Protein AF-A0A9P5THS5-F1 (afdb_monomer_lite)

Foldseek 3Di:
DPPDPPPPDPDVVVVVVVVVVVVVVVVVPDPDPPPVVVVVVVVVVVVVVVVVVVVVVVVVVVVVVLLVVQLVQQLVVLVVVCVVVVHDSVLLLVFPNVVVSVVCSVVSHHDDPVNCVVCVVRSVVSSVVVVVVVVVVVLVVLLVQLLVLLVVLVVVCVVVVVDVAAAASVQLCPQPLNVCSSNVRDDDDPDRSNCCCVPPPVSVVSSVVSRVVVLLVLLLLLCVLVVHHSPDDDPDPPDDRPLQDPQNWKAQQQALDFPPVCVVVSTDGSRRLRRDFDQRDDVVVVDRPPPDTDHRGSVRMHGDPPVPDPPPPDD

Secondary structure (DSSP, 8-state):
-----------HHHHHHHHHHHHHHHGGGS-----HHHHHHHHHHHHHHHHHHHHHHHHHHHHHHHHHHHHHHHHHHHHHHHHHHT--HHHHHTSTHHHHHHHHHHTTPPPPHHHHHHHHHHHHHHHHHHHHHHHHHHHHHHHHHHHHHHHHHHHHHHHTT-SS----HHHHTTSHHHHHHHH-TTS---S-HHHHHHH-HHHHHHHHHHHHHHHHHHHHHHHHHTT--TT---S-TTS--GGGSTT--EEETTT----GGGTTTSSB-HHHHHH-----EEGGGTEE-TT-PPPP-GGGEEE-SGGGTSSSS--

pLDDT: mean 87.0, std 17.19, range [34.16, 98.5]

Structure (mmCIF, N/CA/C/O backbone):
data_AF-A0A9P5THS5-F1
#
_entry.id   AF-A0A9P5THS5-F1
#
loop_
_atom_site.group_PDB
_atom_site.id
_atom_site.type_symbol
_atom_site.label_atom_id
_atom_site.label_alt_id
_atom_site.label_comp_id
_atom_site.label_asym_id
_atom_site.label_entity_id
_atom_site.label_seq_id
_atom_site.pdbx_PDB_ins_code
_atom_site.Cartn_x
_atom_site.Cartn_y
_atom_site.Cartn_z
_atom_site.occupancy
_atom_site.B_iso_or_equiv
_atom_site.auth_seq_id
_atom_site.auth_comp_id
_atom_site.auth_asym_id
_atom_site.auth_atom_id
_atom_site.pdbx_PDB_model_num
ATOM 1 N N . MET A 1 1 ? -8.787 9.191 18.493 1.00 40.09 1 MET A N 1
ATOM 2 C CA . MET A 1 1 ? -8.884 10.604 18.923 1.00 40.09 1 MET A CA 1
ATOM 3 C C . MET A 1 1 ? -10.169 11.247 18.399 1.00 40.09 1 MET A C 1
ATOM 5 O O . MET A 1 1 ? -10.126 12.154 17.585 1.00 40.09 1 MET A O 1
ATOM 9 N N . LEU A 1 2 ? -11.326 10.774 18.862 1.00 34.16 2 LEU A N 1
ATOM 10 C CA . LEU A 1 2 ? -12.614 11.455 18.699 1.00 34.16 2 LEU A CA 1
ATOM 11 C C . LEU A 1 2 ? -13.258 11.451 20.084 1.00 34.16 2 LEU A C 1
ATOM 13 O O . LEU A 1 2 ? -14.116 10.632 20.402 1.00 34.16 2 LEU A O 1
ATOM 17 N N . ALA A 1 3 ? -12.713 12.301 20.954 1.00 40.03 3 ALA A N 1
ATOM 18 C CA . ALA A 1 3 ? -13.299 12.594 22.248 1.00 40.03 3 ALA A CA 1
ATOM 19 C C . ALA A 1 3 ? -14.520 13.482 21.997 1.00 40.03 3 ALA A C 1
ATOM 21 O O . ALA A 1 3 ? -14.425 14.685 21.775 1.00 40.03 3 ALA A O 1
ATOM 22 N N . SER A 1 4 ? -15.656 12.801 21.945 1.00 40.28 4 SER A N 1
ATOM 23 C CA . SER A 1 4 ? -17.015 13.289 22.100 1.00 40.28 4 SER A CA 1
ATOM 24 C C . SER A 1 4 ? -17.124 14.574 22.937 1.00 40.28 4 SER A C 1
ATOM 26 O O . SER A 1 4 ? -17.124 14.535 24.166 1.00 40.28 4 SER A O 1
ATOM 28 N N . LEU A 1 5 ? -17.316 15.705 22.256 1.00 41.16 5 LEU A N 1
ATOM 29 C CA . LEU A 1 5 ? -17.934 16.912 22.803 1.00 41.16 5 LEU A CA 1
ATOM 30 C C . LEU A 1 5 ? -19.425 16.626 23.060 1.00 41.16 5 LEU A C 1
ATOM 32 O O . LEU A 1 5 ? -20.293 17.092 22.326 1.00 41.16 5 LEU A O 1
ATOM 36 N N . VAL A 1 6 ? -19.740 15.876 24.122 1.00 44.91 6 VAL A N 1
ATOM 37 C CA . VAL A 1 6 ? -21.041 16.054 24.780 1.00 44.91 6 VAL A CA 1
ATOM 38 C C . VAL A 1 6 ? -20.897 17.325 25.599 1.00 44.91 6 VAL A C 1
ATOM 40 O O . VAL A 1 6 ? -20.478 17.296 26.753 1.00 44.91 6 VAL A O 1
ATOM 43 N N . LYS A 1 7 ? -21.178 18.470 24.972 1.00 42.41 7 LYS A N 1
ATOM 44 C CA . LYS A 1 7 ? -21.489 19.679 25.729 1.00 42.41 7 LYS A CA 1
ATOM 45 C C . LYS A 1 7 ? -22.724 19.331 26.548 1.00 42.41 7 LYS A C 1
ATOM 47 O O . LYS A 1 7 ? -23.797 19.137 25.985 1.00 42.41 7 LYS A O 1
ATOM 52 N N . SER A 1 8 ? -22.534 19.180 27.853 1.00 52.56 8 SER A N 1
ATOM 53 C CA . SER A 1 8 ? -23.593 19.175 28.851 1.00 52.56 8 SER A CA 1
ATOM 54 C C . SER A 1 8 ? -24.436 20.425 28.621 1.00 52.56 8 SER A C 1
ATOM 56 O O . SER A 1 8 ? -24.049 21.528 29.015 1.00 52.56 8 SER A O 1
ATOM 58 N N . GLY A 1 9 ? -25.533 20.264 27.880 1.00 50.50 9 GLY A N 1
ATOM 59 C CA . GLY A 1 9 ? -26.548 21.294 27.764 1.00 50.50 9 GLY A CA 1
ATOM 60 C C . GLY A 1 9 ? -27.035 21.650 29.168 1.00 50.50 9 GLY A C 1
ATOM 61 O O . GLY A 1 9 ? -27.010 20.780 30.045 1.00 50.50 9 GLY A O 1
ATOM 62 N N . PRO A 1 10 ? -27.417 22.913 29.409 1.00 51.50 10 PRO A N 1
ATOM 63 C CA . PRO A 1 10 ? -27.979 23.314 30.687 1.00 51.50 10 PRO A CA 1
ATOM 64 C C . PRO A 1 10 ? -29.108 22.352 31.048 1.00 51.50 10 PRO A C 1
ATOM 66 O O . PRO A 1 10 ? -30.000 22.097 30.239 1.00 51.50 10 PRO A O 1
ATOM 69 N N . ASP A 1 11 ? -28.981 21.777 32.239 1.00 55.06 11 ASP A N 1
ATOM 70 C CA . ASP A 1 11 ? -29.871 20.781 32.808 1.00 55.06 11 ASP A CA 1
ATOM 71 C C . ASP A 1 11 ? -31.323 21.254 32.653 1.00 55.06 11 ASP A C 1
ATOM 73 O O . ASP A 1 11 ? -31.751 22.215 33.296 1.00 55.06 11 ASP A O 1
ATOM 77 N N . LEU A 1 12 ? -32.078 20.629 31.743 1.00 53.28 12 LEU A N 1
ATOM 78 C CA . LEU A 1 12 ? -33.488 20.953 31.493 1.00 53.28 12 LEU A CA 1
ATOM 79 C C . LEU A 1 12 ? -34.319 20.840 32.784 1.00 53.28 12 LEU A C 1
ATOM 81 O O . LEU A 1 12 ? -35.343 21.511 32.908 1.00 53.28 12 LEU A O 1
ATOM 85 N N . ALA A 1 13 ? -33.838 20.087 33.783 1.00 53.41 13 ALA A N 1
ATOM 86 C CA . ALA A 1 13 ? -34.420 20.034 35.118 1.00 53.41 13 ALA A CA 1
ATOM 87 C C . ALA A 1 13 ? -34.414 21.396 35.849 1.00 53.41 13 ALA A C 1
ATOM 89 O O . ALA A 1 13 ? -35.340 21.677 36.612 1.00 53.41 13 ALA A O 1
ATOM 90 N N . MET A 1 14 ? -33.446 22.289 35.587 1.00 52.91 14 MET A N 1
ATOM 91 C CA . MET A 1 14 ? -33.413 23.633 36.192 1.00 52.91 14 MET A CA 1
ATOM 92 C C . MET A 1 14 ? -34.472 24.587 35.625 1.00 52.91 14 MET A C 1
ATOM 94 O O . MET A 1 14 ? -34.890 25.510 36.327 1.00 52.91 14 MET A O 1
ATOM 98 N N . TYR A 1 15 ? -34.922 24.393 34.381 1.00 54.16 15 TYR A N 1
ATOM 99 C CA . TYR A 1 15 ? -35.921 25.278 33.768 1.00 54.16 15 TYR A CA 1
ATOM 100 C C . TYR A 1 15 ? -37.350 24.966 34.230 1.00 54.16 15 TYR A C 1
ATOM 102 O O . TYR A 1 15 ? -38.126 25.897 34.446 1.00 54.16 15 TYR A O 1
ATOM 110 N N . PHE A 1 16 ? -37.685 23.696 34.483 1.00 51.91 16 PHE A N 1
ATOM 111 C CA . PHE A 1 16 ? -38.999 23.333 35.032 1.00 51.91 16 PHE A CA 1
ATOM 112 C C . PHE A 1 16 ? -39.165 23.756 36.500 1.00 51.91 16 PHE A C 1
ATOM 114 O O . PHE A 1 16 ? -40.233 24.234 36.877 1.00 51.91 16 PHE A O 1
ATOM 121 N N . ALA A 1 17 ? -38.095 23.710 37.303 1.00 53.56 17 ALA A N 1
ATOM 122 C CA . ALA A 1 17 ? -38.141 24.143 38.702 1.00 53.56 17 ALA A CA 1
ATOM 123 C C . ALA A 1 17 ? -38.447 25.648 38.876 1.00 53.56 17 ALA A C 1
ATOM 125 O O . ALA A 1 17 ? -39.016 26.045 39.892 1.00 53.56 17 ALA A O 1
ATOM 126 N N . ARG A 1 18 ? -38.110 26.501 37.894 1.00 55.00 18 ARG A N 1
ATOM 127 C CA . ARG A 1 18 ? -38.375 27.951 37.965 1.00 55.00 18 ARG A CA 1
ATOM 128 C C . ARG A 1 18 ? -39.804 28.338 37.589 1.00 55.00 18 ARG A C 1
ATOM 130 O O . ARG A 1 18 ? -40.323 29.288 38.164 1.00 55.00 18 ARG A O 1
ATOM 137 N N . ALA A 1 19 ? -40.450 27.624 36.669 1.00 55.88 19 ALA A N 1
ATOM 138 C CA . ALA A 1 19 ? -41.812 27.962 36.250 1.00 55.88 19 ALA A CA 1
ATOM 139 C C . ALA A 1 19 ? -42.846 27.671 37.355 1.00 55.88 19 ALA A C 1
ATOM 141 O O . ALA A 1 19 ? -43.719 28.498 37.615 1.00 55.88 19 ALA A O 1
ATOM 142 N N . GLU A 1 20 ? -42.701 26.554 38.076 1.00 53.59 20 GLU A N 1
ATOM 143 C CA . GLU A 1 20 ? -43.594 26.219 39.197 1.00 53.59 20 GLU A CA 1
ATOM 144 C C . GLU A 1 20 ? -43.369 27.118 40.425 1.00 53.59 20 GLU A C 1
ATOM 146 O O . GLU A 1 20 ? -44.326 27.470 41.117 1.00 53.59 20 GLU A O 1
ATOM 151 N N . GLN A 1 21 ? -42.131 27.567 40.672 1.00 57.94 21 GLN A N 1
ATOM 152 C CA . GLN A 1 21 ? -41.834 28.499 41.768 1.00 57.94 21 GLN A CA 1
ATOM 153 C C . GLN A 1 21 ? -42.439 29.893 41.542 1.00 57.94 21 GLN A C 1
ATOM 155 O O . GLN A 1 21 ? -42.901 30.511 42.499 1.00 57.94 21 GLN A O 1
ATOM 160 N N . VAL A 1 22 ? -42.500 30.381 40.298 1.00 58.56 22 VAL A N 1
ATOM 161 C CA . VAL A 1 22 ? -43.111 31.688 39.985 1.00 58.56 22 VAL A CA 1
ATOM 162 C C . VAL A 1 22 ? -44.635 31.653 40.162 1.00 58.56 22 VAL A C 1
ATOM 164 O O . VAL A 1 22 ? -45.207 32.592 40.714 1.00 58.56 22 VAL A O 1
ATOM 167 N N . ILE A 1 23 ? -45.290 30.545 39.802 1.00 58.47 23 ILE A N 1
ATOM 168 C CA . ILE A 1 23 ? -46.739 30.368 40.004 1.00 58.47 23 ILE A CA 1
ATOM 169 C C . ILE A 1 23 ? -47.078 30.250 41.502 1.00 58.47 23 ILE A C 1
ATOM 171 O O . ILE A 1 23 ? -48.073 30.816 41.958 1.00 58.47 23 ILE A O 1
ATOM 175 N N . ALA A 1 24 ? -46.232 29.582 42.294 1.00 56.03 24 ALA A N 1
ATOM 176 C CA . ALA A 1 24 ? -46.436 29.445 43.737 1.00 56.03 24 ALA A CA 1
ATOM 177 C C . ALA A 1 24 ? -46.308 30.779 44.500 1.00 56.03 24 ALA A C 1
ATOM 179 O O . ALA A 1 24 ? -47.068 31.013 45.438 1.00 56.03 24 ALA A O 1
ATOM 180 N N . VAL A 1 25 ? -45.399 31.672 44.088 1.00 59.41 25 VAL A N 1
ATOM 181 C CA . VAL A 1 25 ? -45.233 32.998 44.720 1.00 59.41 25 VAL A CA 1
ATOM 182 C C . VAL A 1 25 ? -46.401 33.929 44.382 1.00 59.41 25 VAL A C 1
ATOM 184 O O . VAL A 1 25 ? -46.856 34.680 45.241 1.00 59.41 25 VAL A O 1
ATOM 187 N N . GLN A 1 26 ? -46.955 33.840 43.170 1.00 57.69 26 GLN A N 1
ATOM 188 C CA . GLN A 1 26 ? -48.078 34.685 42.753 1.00 57.69 26 GLN A CA 1
ATOM 189 C C . GLN A 1 26 ? -49.417 34.277 43.405 1.00 57.69 26 GLN A C 1
ATOM 191 O O . GLN A 1 26 ? -50.302 35.115 43.571 1.00 57.69 26 GLN A O 1
ATOM 196 N N . ALA A 1 27 ? -49.548 33.025 43.858 1.00 54.69 27 ALA A N 1
ATOM 197 C CA . ALA A 1 27 ? -50.709 32.538 44.609 1.00 54.69 27 ALA A CA 1
ATOM 198 C C . ALA A 1 27 ? -50.708 32.926 46.106 1.00 54.69 27 ALA A C 1
ATOM 200 O O . ALA A 1 27 ? -51.741 32.809 46.762 1.00 54.69 27 ALA A O 1
ATOM 201 N N . MET A 1 28 ? -49.588 33.415 46.657 1.00 55.69 28 MET A N 1
ATOM 202 C CA . MET A 1 28 ? -49.467 33.788 48.079 1.00 55.69 28 MET A CA 1
ATOM 203 C C . MET A 1 28 ? -50.003 35.193 48.418 1.00 55.69 28 MET A C 1
ATOM 205 O O . MET A 1 28 ? -50.024 35.564 49.589 1.00 55.69 28 MET A O 1
ATOM 209 N N . CYS A 1 29 ? -50.461 35.975 47.432 1.00 53.16 29 CYS A N 1
ATOM 210 C CA . CYS A 1 29 ? -50.959 37.345 47.641 1.00 53.16 29 CYS A CA 1
ATOM 211 C C . CYS A 1 29 ? -52.492 37.475 47.721 1.00 53.16 29 CYS A C 1
ATOM 213 O O . CYS A 1 29 ? -52.994 38.592 47.838 1.00 53.16 29 CYS A O 1
ATOM 215 N N . LEU A 1 30 ? -53.247 36.372 47.688 1.00 54.16 30 LEU A N 1
ATOM 216 C CA . LEU A 1 30 ? -54.688 36.388 47.956 1.00 54.16 30 LEU A CA 1
ATOM 217 C C . LEU A 1 30 ? -54.941 35.885 49.388 1.00 54.16 30 LEU A C 1
ATOM 219 O O . LEU A 1 30 ? -54.620 34.731 49.673 1.00 54.16 30 LEU A O 1
ATOM 223 N N . PRO A 1 31 ? -55.523 36.695 50.295 1.00 51.25 31 PRO A N 1
ATOM 224 C CA . PRO A 1 31 ? -55.905 36.266 51.639 1.00 51.25 31 PRO A CA 1
ATOM 225 C C . PRO A 1 31 ? -57.182 35.415 51.566 1.00 51.25 31 PRO A C 1
ATOM 227 O O . PRO A 1 31 ? -58.257 35.809 52.005 1.00 51.25 31 PRO A O 1
ATOM 230 N N . GLY A 1 32 ? -57.069 34.249 50.937 1.00 55.59 32 GLY A N 1
ATOM 231 C CA . GLY A 1 32 ? -58.052 33.179 50.983 1.00 55.59 32 GLY A CA 1
ATOM 232 C C . GLY A 1 32 ? -57.584 32.145 51.995 1.00 55.59 32 GLY A C 1
ATOM 233 O O . GLY A 1 32 ? -56.415 31.771 51.988 1.00 55.59 32 GLY A O 1
ATOM 234 N N . ILE A 1 33 ? -58.491 31.722 52.872 1.00 59.62 33 ILE A N 1
ATOM 235 C CA . ILE A 1 33 ? -58.324 30.669 53.881 1.00 59.62 33 ILE A CA 1
ATOM 236 C C . ILE A 1 33 ? -57.461 29.538 53.300 1.00 59.62 33 ILE A C 1
ATOM 238 O O . ILE A 1 33 ? -57.924 28.756 52.469 1.00 59.62 33 ILE A O 1
ATOM 242 N N . VAL A 1 34 ? -56.180 29.487 53.688 1.00 58.78 34 VAL A N 1
ATOM 243 C CA . VAL A 1 34 ? -55.288 28.394 53.300 1.00 58.78 34 VAL A CA 1
ATOM 244 C C . VAL A 1 34 ? -55.839 27.160 53.983 1.00 58.78 34 VAL A C 1
ATOM 246 O O . VAL A 1 34 ? -55.774 27.024 55.203 1.00 58.78 34 VAL A O 1
ATOM 249 N N . ASP A 1 35 ? -56.429 26.298 53.171 1.00 75.88 35 ASP A N 1
ATOM 250 C CA . ASP A 1 35 ? -56.960 25.007 53.559 1.00 75.88 35 ASP A CA 1
ATOM 251 C C . ASP A 1 35 ? -55.829 24.189 54.209 1.00 75.88 35 ASP A C 1
ATOM 253 O O . ASP A 1 35 ? -54.955 23.635 53.531 1.00 75.88 35 ASP A O 1
ATOM 257 N N . GLN A 1 36 ? -55.777 24.207 55.547 1.00 80.69 36 GLN A N 1
ATOM 258 C CA . GLN A 1 36 ? -54.720 23.576 56.346 1.00 80.69 36 GLN A CA 1
ATOM 259 C C . GLN A 1 36 ? -54.574 22.089 56.002 1.00 80.69 36 GLN A C 1
ATOM 261 O O . GLN A 1 36 ? -53.473 21.534 56.075 1.00 80.69 36 GLN A O 1
ATOM 266 N N . GLU A 1 37 ? -55.664 21.458 55.562 1.00 83.31 37 GLU A N 1
ATOM 267 C CA . GLU A 1 37 ? -55.681 20.074 55.119 1.00 83.31 37 GLU A CA 1
ATOM 268 C C . GLU A 1 37 ? -54.847 19.879 53.842 1.00 83.31 37 GLU A C 1
ATOM 270 O O . GLU A 1 37 ? -53.980 19.000 53.795 1.00 83.31 37 GLU A O 1
ATOM 275 N N . LYS A 1 38 ? -55.005 20.757 52.840 1.00 83.88 38 LYS A N 1
ATOM 276 C CA . LYS A 1 38 ? -54.209 20.730 51.596 1.00 83.88 38 LYS A CA 1
ATOM 277 C C . LYS A 1 38 ? -52.725 20.971 51.850 1.00 83.88 38 LYS A C 1
ATOM 279 O O . LYS A 1 38 ? -51.874 20.323 51.228 1.00 83.88 38 LYS A O 1
ATOM 284 N N . PHE A 1 39 ? -52.392 21.867 52.780 1.00 83.94 39 PHE A N 1
ATOM 285 C CA . PHE A 1 39 ? -51.002 22.092 53.180 1.00 83.94 39 PHE A CA 1
ATOM 286 C C . PHE A 1 39 ? -50.400 20.840 53.838 1.00 83.94 39 PHE A C 1
ATOM 288 O O . PHE A 1 39 ? -49.303 20.408 53.475 1.00 83.94 39 PHE A O 1
ATOM 295 N N . GLY A 1 40 ? -51.146 20.198 54.743 1.00 90.38 40 GLY A N 1
ATOM 296 C CA . GLY A 1 40 ? -50.741 18.947 55.384 1.00 90.38 40 GLY A CA 1
ATOM 297 C C . GLY A 1 40 ? -50.523 17.800 54.390 1.00 90.38 40 GLY A C 1
ATOM 298 O O . GLY A 1 40 ? -49.518 17.091 54.478 1.00 90.38 40 GLY A O 1
ATOM 299 N N . GLN A 1 41 ? -51.415 17.640 53.407 1.00 91.38 41 GLN A N 1
ATOM 300 C CA . GLN A 1 41 ? -51.272 16.644 52.337 1.00 91.38 41 GLN A CA 1
ATOM 301 C C . GLN A 1 41 ? -50.036 16.912 51.466 1.00 91.38 41 GLN A C 1
ATOM 303 O O . GLN A 1 41 ? -49.259 15.995 51.188 1.00 91.38 41 GLN A O 1
ATOM 308 N N . THR A 1 42 ? -49.803 18.175 51.094 1.00 90.69 42 THR A N 1
ATOM 309 C CA . THR A 1 42 ? -48.628 18.581 50.306 1.00 90.69 42 THR A CA 1
ATOM 310 C C . THR A 1 42 ? -47.332 18.290 51.054 1.00 90.69 42 THR A C 1
ATOM 312 O O . THR A 1 42 ? -46.399 17.734 50.476 1.00 90.69 42 THR A O 1
ATOM 315 N N . LYS A 1 43 ? -47.284 18.588 52.358 1.00 91.75 43 LYS A N 1
ATOM 316 C CA . LYS A 1 43 ? -46.136 18.273 53.213 1.00 91.75 43 LYS A CA 1
ATOM 317 C C . LYS A 1 43 ? -45.849 16.769 53.245 1.00 91.75 43 LYS A C 1
ATOM 319 O O . LYS A 1 43 ? -44.717 16.374 52.979 1.00 91.75 43 LYS A O 1
ATOM 324 N N . LYS A 1 44 ? -46.866 15.928 53.475 1.00 95.12 44 LYS A N 1
ATOM 325 C CA . LYS A 1 44 ? -46.719 14.458 53.469 1.00 95.12 44 LYS A CA 1
ATOM 326 C C . LYS A 1 44 ? -46.210 13.934 52.123 1.00 95.12 44 LYS A C 1
ATOM 328 O O . LYS A 1 44 ? -45.296 13.111 52.092 1.00 95.12 44 LYS A O 1
ATOM 333 N N . ARG A 1 45 ? -46.758 14.437 51.011 1.00 94.38 45 ARG A N 1
ATOM 334 C CA . ARG A 1 45 ? -46.310 14.081 49.656 1.00 94.38 45 ARG A CA 1
ATOM 335 C C . ARG A 1 45 ? -44.851 14.480 49.426 1.00 94.38 45 ARG A C 1
ATOM 337 O O . ARG A 1 45 ? -44.080 13.679 48.911 1.00 94.38 45 ARG A O 1
ATOM 344 N N . ASN A 1 46 ? -44.461 15.685 49.842 1.00 92.94 46 ASN A N 1
ATOM 345 C CA . ASN A 1 46 ? -43.086 16.169 49.709 1.00 92.94 46 ASN A CA 1
ATOM 346 C C . ASN A 1 46 ? -42.109 15.345 50.558 1.00 92.94 46 ASN A C 1
ATOM 348 O O . ASN A 1 46 ? -41.024 15.020 50.091 1.00 92.94 46 ASN A O 1
ATOM 352 N N . GLU A 1 47 ? -42.489 14.954 51.775 1.00 96.44 47 GLU A N 1
ATOM 353 C CA . GLU A 1 47 ? -41.678 14.070 52.620 1.00 96.44 47 GLU A CA 1
ATOM 354 C C . GLU A 1 47 ? -41.481 12.687 51.982 1.00 96.44 47 GLU A C 1
ATOM 356 O O . GLU A 1 47 ? -40.365 12.165 51.974 1.00 96.44 47 GLU A O 1
ATOM 361 N N . GLN A 1 48 ? -42.538 12.099 51.409 1.00 96.00 48 GLN A N 1
ATOM 362 C CA . GLN A 1 48 ? -42.451 10.835 50.667 1.00 96.00 48 GLN A CA 1
ATOM 363 C C . GLN A 1 48 ? -41.569 10.967 49.420 1.00 96.00 48 GLN A C 1
ATOM 365 O O . GLN A 1 48 ? -40.701 10.127 49.187 1.00 96.00 48 GLN A O 1
ATOM 370 N N . TRP A 1 49 ? -41.738 12.050 48.659 1.00 94.06 49 TRP A N 1
ATOM 371 C CA . TRP A 1 49 ? -40.924 12.343 47.482 1.00 94.06 49 TRP A CA 1
ATOM 372 C C . TRP A 1 49 ? -39.443 12.518 47.833 1.00 94.06 49 TRP A C 1
ATOM 374 O O . TRP A 1 49 ? -38.579 11.928 47.190 1.00 94.06 49 TRP A O 1
ATOM 384 N N . MET A 1 50 ? -39.128 13.262 48.897 1.00 96.06 50 MET A N 1
ATOM 385 C CA . MET A 1 50 ? -37.750 13.440 49.360 1.00 96.06 50 MET A CA 1
ATOM 386 C C . MET A 1 50 ? -37.113 12.118 49.792 1.00 96.06 50 MET A C 1
ATOM 388 O O . MET A 1 50 ? -35.951 11.873 49.466 1.00 96.06 50 MET A O 1
ATOM 392 N N . LYS A 1 51 ? -37.863 11.241 50.475 1.00 97.38 51 LYS A N 1
ATOM 393 C CA . LYS A 1 51 ? -37.393 9.887 50.811 1.00 97.38 51 LYS A CA 1
ATOM 394 C C . LYS A 1 51 ? -37.063 9.086 49.549 1.00 97.38 51 LYS A C 1
ATOM 396 O O . LYS A 1 51 ? -35.953 8.569 49.449 1.00 97.38 51 LYS A O 1
ATOM 401 N N . PHE A 1 52 ? -37.961 9.078 48.565 1.00 96.94 52 PHE A N 1
ATOM 402 C CA . PHE A 1 52 ? -37.751 8.409 47.280 1.00 96.94 52 PHE A CA 1
ATOM 403 C C . PHE A 1 52 ? -36.527 8.950 46.517 1.00 96.94 52 PHE A C 1
ATOM 405 O O . PHE A 1 52 ? -35.703 8.176 46.034 1.00 96.94 52 PHE A O 1
ATOM 412 N N . CYS A 1 53 ? -36.336 10.272 46.472 1.00 97.19 53 CYS A N 1
ATOM 413 C CA . CYS A 1 53 ? -35.156 10.897 45.861 1.00 97.19 53 CYS A CA 1
ATOM 414 C C . CYS A 1 53 ? -33.846 10.467 46.542 1.00 97.19 53 CYS A C 1
ATOM 416 O O . CYS A 1 53 ? -32.858 10.173 45.864 1.00 97.19 53 CYS A O 1
ATOM 418 N N . VAL A 1 54 ? -33.829 10.398 47.879 1.00 97.56 54 VAL A N 1
ATOM 419 C CA . VAL A 1 54 ? -32.670 9.907 48.644 1.00 97.56 54 VAL A CA 1
ATOM 420 C C . VAL A 1 54 ? -32.399 8.433 48.337 1.00 97.56 54 VAL A C 1
ATOM 422 O O . VAL A 1 54 ? -31.239 8.048 48.174 1.00 97.56 54 VAL A O 1
ATOM 425 N N . GLU A 1 55 ? -33.440 7.609 48.228 1.00 98.06 55 GLU A N 1
ATOM 426 C CA . GLU A 1 55 ? -33.323 6.193 47.864 1.00 98.06 55 GLU A CA 1
ATOM 427 C C . GLU A 1 55 ? -32.779 6.005 46.442 1.00 98.06 55 GLU A C 1
ATOM 429 O O . GLU A 1 55 ? -31.815 5.258 46.266 1.00 98.06 55 GLU A O 1
ATOM 434 N N . ILE A 1 56 ? -33.292 6.742 45.449 1.00 98.12 56 ILE A N 1
ATOM 435 C CA . ILE A 1 56 ? -32.755 6.738 44.077 1.00 98.12 56 ILE A CA 1
ATOM 436 C C . ILE A 1 56 ? -31.286 7.157 44.065 1.00 98.12 56 ILE A C 1
ATOM 438 O O . ILE A 1 56 ? -30.469 6.527 43.390 1.00 98.12 56 ILE A O 1
ATOM 442 N N . HIS A 1 57 ? -30.920 8.210 44.800 1.00 97.69 57 HIS A N 1
ATOM 443 C CA . HIS A 1 57 ? -29.537 8.674 44.845 1.00 97.69 57 HIS A CA 1
ATOM 444 C C . HIS A 1 57 ? -28.604 7.607 45.435 1.00 97.69 57 HIS A C 1
ATOM 446 O O . HIS A 1 57 ? -27.542 7.327 44.870 1.00 97.69 57 HIS A O 1
ATOM 452 N N . LYS A 1 58 ? -29.015 6.966 46.539 1.00 98.06 58 LYS A N 1
ATOM 453 C CA . LYS A 1 58 ? -28.283 5.846 47.149 1.00 98.06 58 LYS A CA 1
ATOM 454 C C . LYS A 1 58 ? -28.144 4.675 46.177 1.00 98.06 58 LYS A C 1
ATOM 456 O O . LYS A 1 58 ? -27.037 4.164 46.010 1.00 98.06 58 LYS A O 1
ATOM 461 N N . TRP A 1 59 ? -29.231 4.296 45.507 1.00 98.19 59 TRP A N 1
ATOM 462 C CA . TRP A 1 59 ? -29.229 3.248 44.488 1.00 98.19 59 TRP A CA 1
ATOM 463 C C . TRP A 1 59 ? -28.266 3.574 43.344 1.00 98.19 59 TRP A C 1
ATOM 465 O O . TRP A 1 59 ? -27.437 2.740 42.989 1.00 98.19 59 TRP A O 1
ATOM 475 N N . ASN A 1 60 ? -28.301 4.797 42.809 1.00 97.94 60 ASN A N 1
ATOM 476 C CA . ASN A 1 60 ? -27.421 5.210 41.720 1.00 97.94 60 ASN A CA 1
ATOM 477 C C . ASN A 1 60 ? -25.946 5.180 42.146 1.00 97.94 60 ASN A C 1
ATOM 479 O O . ASN A 1 60 ? -25.103 4.655 41.421 1.00 97.94 60 ASN A O 1
ATOM 483 N N . LYS A 1 61 ? -25.630 5.678 43.350 1.00 98.25 61 LYS A N 1
ATOM 484 C CA . LYS A 1 61 ? -24.272 5.623 43.907 1.00 98.25 61 LYS A CA 1
ATOM 485 C C . LYS A 1 61 ? -23.774 4.181 44.015 1.00 98.25 61 LYS A C 1
ATOM 487 O O . LYS A 1 61 ? -22.681 3.884 43.537 1.00 98.25 61 LYS A O 1
ATOM 492 N N . HIS A 1 62 ? -24.590 3.292 44.580 1.00 98.19 62 HIS A N 1
ATOM 493 C CA . HIS A 1 62 ? -24.274 1.869 44.690 1.00 98.19 62 HIS A CA 1
ATOM 494 C C . HIS A 1 62 ? -24.076 1.227 43.309 1.00 98.19 62 HIS A C 1
ATOM 496 O O . HIS A 1 62 ? -23.088 0.543 43.060 1.00 98.19 62 HIS A O 1
ATOM 502 N N . ARG A 1 63 ? -24.977 1.511 42.364 1.00 97.50 63 ARG A N 1
ATOM 503 C CA . ARG A 1 63 ? -24.909 1.002 40.993 1.00 97.50 63 ARG A CA 1
ATOM 504 C C . ARG A 1 63 ? -23.630 1.444 40.270 1.00 97.50 63 ARG A C 1
ATOM 506 O O . ARG A 1 63 ? -23.020 0.640 39.572 1.00 97.50 63 ARG A O 1
ATOM 513 N N . VAL A 1 64 ? -23.221 2.707 40.408 1.00 98.00 64 VAL A N 1
ATOM 514 C CA . VAL A 1 64 ? -21.976 3.228 39.811 1.00 98.00 64 VAL A CA 1
ATOM 515 C C . VAL A 1 64 ? -20.746 2.559 40.428 1.00 98.00 64 VAL A C 1
ATOM 517 O O . VAL A 1 64 ? -19.825 2.192 39.699 1.00 98.00 64 VAL A O 1
ATOM 520 N N . GLN A 1 65 ? -20.738 2.364 41.749 1.00 98.19 65 GLN A N 1
ATOM 521 C CA . GLN A 1 65 ? -19.656 1.660 42.442 1.00 98.19 65 GLN A CA 1
ATOM 522 C C . GLN A 1 65 ? -19.515 0.215 41.947 1.00 98.19 65 GLN A C 1
ATOM 524 O O . GLN A 1 65 ? -18.420 -0.192 41.559 1.00 98.19 65 GLN A O 1
ATOM 529 N N . GLU A 1 66 ? -20.618 -0.531 41.874 1.00 98.12 66 GLU A N 1
ATOM 530 C CA . GLU A 1 66 ? -20.612 -1.916 41.389 1.00 98.12 66 GLU A CA 1
ATOM 531 C C . GLU A 1 66 ? -20.238 -2.026 39.904 1.00 98.12 66 GLU A C 1
ATOM 533 O O . GLU A 1 66 ? -19.498 -2.933 39.514 1.00 98.12 66 GLU A O 1
ATOM 538 N N . LEU A 1 67 ? -20.661 -1.069 39.071 1.00 98.12 67 LEU A N 1
ATOM 539 C CA . LEU A 1 67 ? -20.235 -0.991 37.673 1.00 98.12 67 LEU A CA 1
ATOM 540 C C . LEU A 1 67 ? -18.714 -0.817 37.552 1.00 98.12 67 LEU A C 1
ATOM 542 O O . LEU A 1 67 ? -18.080 -1.532 36.777 1.00 98.12 67 LEU A O 1
ATOM 546 N N . ASN A 1 68 ? -18.123 0.112 38.310 1.00 98.25 68 ASN A N 1
ATOM 547 C CA . ASN A 1 68 ? -16.678 0.359 38.278 1.00 98.25 68 ASN A CA 1
ATOM 548 C C . ASN A 1 68 ? -15.891 -0.860 38.767 1.00 98.25 68 ASN A C 1
ATOM 550 O O . ASN A 1 68 ? -14.966 -1.306 38.089 1.00 98.25 68 ASN A O 1
ATOM 554 N N . ARG A 1 69 ? -16.326 -1.464 39.877 1.00 98.38 69 ARG A N 1
ATOM 555 C CA . ARG A 1 69 ? -15.735 -2.693 40.415 1.00 98.38 69 ARG A CA 1
ATOM 556 C C . ARG A 1 69 ? -15.800 -3.841 39.407 1.00 98.38 69 ARG A C 1
ATOM 558 O O . ARG A 1 69 ? -14.821 -4.553 39.199 1.00 98.38 69 ARG A O 1
ATOM 565 N N . THR A 1 70 ? -16.944 -4.025 38.752 1.00 98.31 70 THR A N 1
ATOM 566 C CA . THR A 1 70 ? -17.120 -5.068 37.732 1.00 98.31 70 THR A CA 1
ATOM 567 C C . THR A 1 70 ? -16.258 -4.804 36.503 1.00 98.31 70 THR A C 1
ATOM 569 O O . THR A 1 70 ? -15.642 -5.730 35.982 1.00 98.31 70 THR A O 1
ATOM 572 N N . LYS A 1 71 ? -16.144 -3.544 36.069 1.00 98.31 71 LYS A N 1
ATOM 573 C CA . LYS A 1 71 ? -15.263 -3.144 34.968 1.00 98.31 71 LYS A CA 1
ATOM 574 C C . LYS A 1 71 ? -13.797 -3.481 35.260 1.00 98.31 71 LYS A C 1
ATOM 576 O O . LYS A 1 71 ? -13.136 -4.054 34.400 1.00 98.31 71 LYS A O 1
ATOM 581 N N . GLU A 1 72 ? -13.299 -3.162 36.454 1.00 98.38 72 GLU A N 1
ATOM 582 C CA . GLU A 1 72 ? -11.924 -3.473 36.874 1.00 98.38 72 GLU A CA 1
ATOM 583 C C . GLU A 1 72 ? -11.669 -4.982 36.965 1.00 98.38 72 GLU A C 1
ATOM 585 O O . GLU A 1 72 ? -10.653 -5.468 36.462 1.00 98.38 72 GLU A O 1
ATOM 590 N N . ASN A 1 73 ? -12.616 -5.736 37.531 1.00 98.12 73 ASN A N 1
ATOM 591 C CA . ASN A 1 73 ? -12.534 -7.196 37.601 1.00 98.12 73 ASN A CA 1
ATOM 592 C C . ASN A 1 73 ? -12.493 -7.821 36.201 1.00 98.12 73 ASN A C 1
ATOM 594 O O . ASN A 1 73 ? -11.610 -8.627 35.909 1.00 98.12 73 ASN A O 1
ATOM 598 N N . ASN A 1 74 ? -13.409 -7.413 35.318 1.00 98.31 74 ASN A N 1
ATOM 599 C CA . ASN A 1 74 ? -13.474 -7.920 33.950 1.00 98.31 74 ASN A CA 1
ATOM 600 C C . ASN A 1 74 ? -12.202 -7.565 33.172 1.00 98.31 74 ASN A C 1
ATOM 602 O O . ASN A 1 74 ? -11.666 -8.419 32.472 1.00 98.31 74 ASN A O 1
ATOM 606 N N . LEU A 1 75 ? -11.682 -6.341 33.314 1.00 98.19 75 LEU A N 1
ATOM 607 C CA . LEU A 1 75 ? -10.424 -5.914 32.695 1.00 98.19 75 LEU A CA 1
ATOM 608 C C . LEU A 1 75 ? -9.232 -6.754 33.173 1.00 98.19 75 LEU A C 1
ATOM 610 O O . LEU A 1 75 ? -8.437 -7.218 32.356 1.00 98.19 75 LEU A O 1
ATOM 614 N N . THR A 1 76 ? -9.113 -6.961 34.485 1.00 98.25 76 THR A N 1
ATOM 615 C CA . THR A 1 76 ? -8.028 -7.750 35.087 1.00 98.25 76 THR A CA 1
ATOM 616 C C . THR A 1 76 ? -8.072 -9.198 34.607 1.00 98.25 76 THR A C 1
ATOM 618 O O . THR A 1 76 ? -7.049 -9.738 34.187 1.00 98.25 76 THR A O 1
ATOM 621 N N . LEU A 1 77 ? -9.263 -9.802 34.581 1.00 97.75 77 LEU A N 1
ATOM 622 C CA . LEU A 1 77 ? -9.456 -11.151 34.055 1.00 97.75 77 LEU A CA 1
ATOM 623 C C . LEU A 1 77 ? -9.117 -11.231 32.560 1.00 97.75 77 LEU A C 1
ATOM 625 O O . LEU A 1 77 ? -8.410 -12.144 32.153 1.00 97.75 77 LEU A O 1
ATOM 629 N N . SER A 1 78 ? -9.550 -10.255 31.757 1.00 98.06 78 SER A N 1
ATOM 630 C CA . SER A 1 78 ? -9.260 -10.211 30.313 1.00 98.06 78 SER A CA 1
ATOM 631 C C . SER A 1 78 ? -7.757 -10.196 30.034 1.00 98.06 78 SER A C 1
ATOM 633 O O . SER A 1 78 ? -7.277 -10.921 29.169 1.00 98.06 78 SER A O 1
ATOM 635 N N . LYS A 1 79 ? -6.997 -9.390 30.791 1.00 98.38 79 LYS A N 1
ATOM 636 C CA . LYS A 1 79 ? -5.533 -9.341 30.685 1.00 98.38 79 LYS A CA 1
ATOM 637 C C . LYS A 1 79 ? -4.892 -10.658 31.112 1.00 98.38 79 LYS A C 1
ATOM 639 O O . LYS A 1 79 ? -4.010 -11.140 30.414 1.00 98.38 79 LYS A O 1
ATOM 644 N N . LYS A 1 80 ? -5.361 -11.262 32.212 1.00 98.31 80 LYS A N 1
ATOM 645 C CA . LYS A 1 80 ? -4.891 -12.578 32.675 1.00 98.31 80 LYS A CA 1
ATOM 646 C C . LYS A 1 80 ? -5.115 -13.653 31.607 1.00 98.31 80 LYS A C 1
ATOM 648 O O . LYS A 1 80 ? -4.200 -14.419 31.329 1.00 98.31 80 LYS A O 1
ATOM 653 N N . ILE A 1 81 ? -6.297 -13.672 30.990 1.00 97.50 81 ILE A N 1
ATOM 654 C CA . ILE A 1 81 ? -6.641 -14.581 29.891 1.00 97.50 81 ILE A CA 1
ATOM 655 C C . ILE A 1 81 ? -5.699 -14.351 28.711 1.00 97.50 81 ILE A C 1
ATOM 657 O O . ILE A 1 81 ? -5.031 -15.290 28.289 1.00 97.50 81 ILE A O 1
ATOM 661 N N . ALA A 1 82 ? -5.579 -13.110 28.231 1.00 98.00 82 ALA A N 1
ATOM 662 C CA . ALA A 1 82 ? -4.689 -12.777 27.122 1.00 98.00 82 ALA A CA 1
ATOM 663 C C . ALA A 1 82 ? -3.250 -13.256 27.394 1.00 98.00 82 ALA A C 1
ATOM 665 O O . ALA A 1 82 ? -2.676 -13.967 26.576 1.00 98.00 82 ALA A O 1
ATOM 666 N N . SER A 1 83 ? -2.712 -12.993 28.590 1.00 98.19 83 SER A N 1
ATOM 667 C CA . SER A 1 83 ? -1.391 -13.487 28.996 1.00 98.19 83 SER A CA 1
ATOM 668 C C . SER A 1 83 ? -1.302 -15.015 29.066 1.00 98.19 83 SER A C 1
ATOM 670 O O . SER A 1 83 ? -0.282 -15.566 28.670 1.00 98.19 83 SER A O 1
ATOM 672 N N . SER A 1 84 ? -2.343 -15.708 29.539 1.00 97.94 84 SER A N 1
ATOM 673 C CA . SER A 1 84 ? -2.337 -17.175 29.656 1.00 97.94 84 SER A CA 1
ATOM 674 C C . SER A 1 84 ? -2.340 -17.900 28.308 1.00 97.94 84 SER A C 1
ATOM 676 O O . SER A 1 84 ? -1.681 -18.925 28.176 1.00 97.94 84 SER A O 1
ATOM 678 N N . TYR A 1 85 ? -3.025 -17.346 27.304 1.00 96.94 85 TYR A N 1
ATOM 679 C CA . TYR A 1 85 ? -3.071 -17.899 25.947 1.00 96.94 85 TYR A CA 1
ATOM 680 C C . TYR A 1 85 ? -1.975 -17.334 25.027 1.00 96.94 85 TYR A C 1
ATOM 682 O O . TYR A 1 85 ? -1.861 -17.747 23.875 1.00 96.94 85 TYR A O 1
ATOM 690 N N . GLY A 1 86 ? -1.163 -16.386 25.509 1.00 97.56 86 GLY A N 1
ATOM 691 C CA . GLY A 1 86 ? -0.139 -15.723 24.698 1.00 97.56 86 GLY A CA 1
ATOM 692 C C . GLY A 1 86 ? -0.709 -14.773 23.639 1.00 97.56 86 GLY A C 1
ATOM 693 O O . GLY A 1 86 ? -0.074 -14.541 22.613 1.00 97.56 86 GLY A O 1
ATOM 694 N N . TRP A 1 87 ? -1.907 -14.233 23.861 1.00 98.06 87 TRP A N 1
ATOM 695 C CA . TRP A 1 87 ? -2.539 -13.259 22.976 1.00 98.06 87 TRP A CA 1
ATOM 696 C C . TRP A 1 87 ? -2.214 -11.824 23.399 1.00 98.06 87 TRP A C 1
ATOM 698 O O . TRP A 1 87 ? -2.109 -11.504 24.585 1.00 98.06 87 TRP A O 1
ATOM 708 N N . GLU A 1 88 ? -2.138 -10.924 22.422 1.00 98.06 88 GLU A N 1
ATOM 709 C CA . GLU A 1 88 ? -2.109 -9.484 22.672 1.00 98.06 88 GLU A CA 1
ATOM 710 C C . GLU A 1 88 ? -3.494 -9.032 23.175 1.00 98.06 88 GLU A C 1
ATOM 712 O O . GLU A 1 88 ? -4.520 -9.293 22.541 1.00 98.06 88 GLU A O 1
ATOM 717 N N . TYR A 1 89 ? -3.546 -8.336 24.315 1.00 98.19 89 TYR A N 1
ATOM 718 C CA . TYR A 1 89 ? -4.812 -7.881 24.911 1.00 98.19 89 TYR A CA 1
ATOM 719 C C . TYR A 1 89 ? -5.621 -6.974 23.966 1.00 98.19 89 TYR A C 1
ATOM 721 O O . TYR A 1 89 ? -6.849 -7.075 23.893 1.00 98.19 89 TYR A O 1
ATOM 729 N N . ASP A 1 90 ? -4.942 -6.108 23.216 1.00 98.00 90 ASP A N 1
ATOM 730 C CA . ASP A 1 90 ? -5.600 -5.224 22.255 1.00 98.00 90 ASP A CA 1
ATOM 731 C C . ASP A 1 90 ? -6.208 -6.007 21.083 1.00 98.00 90 ASP A C 1
ATOM 733 O O . ASP A 1 90 ? -7.276 -5.646 20.585 1.00 98.00 90 ASP A O 1
ATOM 737 N N . ASP A 1 91 ? -5.595 -7.119 20.679 1.00 98.12 91 ASP A N 1
ATOM 738 C CA . ASP A 1 91 ? -6.104 -7.973 19.603 1.00 98.12 91 ASP A CA 1
ATOM 739 C C . ASP A 1 91 ? -7.324 -8.750 20.057 1.00 98.12 91 ASP A C 1
ATOM 741 O O . ASP A 1 91 ? -8.327 -8.781 19.345 1.00 98.12 91 ASP A O 1
ATOM 745 N N . LEU A 1 92 ? -7.273 -9.286 21.279 1.00 98.19 92 LEU A N 1
ATOM 746 C CA . LEU A 1 92 ? -8.403 -9.951 21.914 1.00 98.19 92 LEU A CA 1
ATOM 747 C C . LEU A 1 92 ? -9.640 -9.036 21.928 1.00 98.19 92 LEU A C 1
ATOM 749 O O . LEU A 1 92 ? -10.737 -9.470 21.574 1.00 98.19 92 LEU A O 1
ATOM 753 N N . ASN A 1 93 ? -9.470 -7.747 22.230 1.00 98.12 93 ASN A N 1
ATOM 754 C CA . ASN A 1 93 ? -10.565 -6.770 22.209 1.00 98.12 93 ASN A CA 1
ATOM 755 C C . ASN A 1 93 ? -11.122 -6.461 20.812 1.00 98.12 93 ASN A C 1
ATOM 757 O O . ASN A 1 93 ? -12.231 -5.937 20.705 1.00 98.12 93 ASN A O 1
ATOM 761 N N . ASN A 1 94 ? -10.386 -6.776 19.746 1.00 98.12 94 ASN A N 1
ATOM 762 C CA . ASN A 1 94 ? -10.850 -6.643 18.364 1.00 98.12 94 ASN A CA 1
ATOM 763 C C . ASN A 1 94 ? -11.554 -7.910 17.839 1.00 98.12 94 ASN A C 1
ATOM 765 O O . ASN A 1 94 ? -11.945 -7.946 16.671 1.00 98.12 94 ASN A O 1
ATOM 769 N N . THR A 1 95 ? -11.730 -8.930 18.684 1.00 98.44 95 THR A N 1
ATOM 770 C CA . THR A 1 95 ? -12.489 -10.154 18.375 1.00 98.44 95 THR A CA 1
ATOM 771 C C . THR A 1 95 ? -13.917 -10.104 18.936 1.00 98.44 95 THR A C 1
ATOM 773 O O . THR A 1 95 ? -14.348 -9.090 19.489 1.00 98.44 95 THR A O 1
ATOM 776 N N . VAL A 1 96 ? -14.655 -11.220 18.861 1.00 98.38 96 VAL A N 1
ATOM 777 C CA . VAL A 1 96 ? -15.952 -11.425 19.532 1.00 98.38 96 VAL A CA 1
ATOM 778 C C . VAL A 1 96 ? -15.910 -11.165 21.037 1.00 98.38 96 VAL A C 1
ATOM 780 O O . VAL A 1 96 ? -16.924 -10.771 21.618 1.00 98.38 96 VAL A O 1
ATOM 783 N N . TYR A 1 97 ? -14.738 -11.317 21.658 1.00 98.44 97 TYR A N 1
ATOM 784 C CA . TYR A 1 97 ? -14.560 -11.086 23.083 1.00 98.44 97 TYR A CA 1
ATOM 785 C C . TYR A 1 97 ? -14.800 -9.624 23.481 1.00 98.44 97 TYR A C 1
ATOM 787 O O . TYR A 1 97 ? -15.455 -9.367 24.489 1.00 98.44 97 TYR A O 1
ATOM 795 N N . GLY A 1 98 ? -14.337 -8.652 22.690 1.00 98.25 98 GLY A N 1
ATOM 796 C CA . GLY A 1 98 ? -14.462 -7.228 23.026 1.00 98.25 98 GLY A CA 1
ATOM 797 C C . GLY A 1 98 ? -15.920 -6.772 23.202 1.00 98.25 98 GLY A C 1
ATOM 798 O O . GLY A 1 98 ? -16.290 -6.274 24.272 1.00 98.25 98 GLY A O 1
ATOM 799 N N . PRO A 1 99 ? -16.803 -6.979 22.205 1.00 98.50 99 PRO A N 1
ATOM 800 C CA . PRO A 1 99 ? -18.231 -6.702 22.341 1.00 98.50 99 PRO A CA 1
ATOM 801 C C . PRO A 1 99 ? -18.890 -7.473 23.493 1.00 98.50 99 PRO A C 1
ATOM 803 O O . PRO A 1 99 ? -19.743 -6.914 24.190 1.00 98.50 99 PRO A O 1
ATOM 806 N N . TYR A 1 100 ? -18.480 -8.724 23.727 1.00 98.50 100 TYR A N 1
ATOM 807 C CA . TYR A 1 100 ? -18.968 -9.535 24.843 1.00 98.50 100 TYR A CA 1
ATOM 808 C C . TYR A 1 100 ? -18.602 -8.921 26.202 1.00 98.50 100 TYR A C 1
ATOM 810 O O . TYR A 1 100 ? -19.480 -8.698 27.039 1.00 98.50 100 TYR A O 1
ATOM 818 N N . GLN A 1 101 ? -17.336 -8.546 26.393 1.00 98.19 101 GLN A N 1
ATOM 819 C CA . GLN A 1 101 ? -16.834 -7.900 27.604 1.00 98.19 101 GLN A CA 1
ATOM 820 C C . GLN A 1 101 ? -17.555 -6.574 27.872 1.00 98.19 101 GLN A C 1
ATOM 822 O O . GLN A 1 101 ? -17.974 -6.299 29.004 1.00 98.19 101 GLN A O 1
ATOM 827 N N . LEU A 1 102 ? -17.751 -5.758 26.831 1.00 98.12 102 LEU A N 1
ATOM 828 C CA . LEU A 1 102 ? -18.496 -4.502 26.925 1.00 98.12 102 LEU A CA 1
ATOM 829 C C . LEU A 1 102 ? -19.952 -4.740 27.340 1.00 98.12 102 LEU A C 1
ATOM 831 O O . LEU A 1 102 ? -20.477 -4.001 28.176 1.00 98.12 102 LEU A O 1
ATOM 835 N N . ARG A 1 103 ? -20.607 -5.771 26.792 1.00 98.44 103 ARG A N 1
ATOM 836 C CA . ARG A 1 103 ? -21.983 -6.136 27.153 1.00 98.44 103 ARG A CA 1
ATOM 837 C C . ARG A 1 103 ? -22.079 -6.612 28.602 1.00 98.44 103 ARG A C 1
ATOM 839 O O . ARG A 1 103 ? -22.895 -6.070 29.341 1.00 98.44 103 ARG A O 1
ATOM 846 N N . LYS A 1 104 ? -21.230 -7.553 29.025 1.00 98.25 104 LYS A N 1
ATOM 847 C CA . LYS A 1 104 ? -21.188 -8.054 30.410 1.00 98.25 104 LYS A CA 1
ATOM 848 C C . LYS A 1 104 ? -20.937 -6.930 31.412 1.00 98.25 104 LYS A C 1
ATOM 850 O O . LYS A 1 104 ? -21.666 -6.792 32.387 1.00 98.25 104 LYS A O 1
ATOM 855 N N . THR A 1 105 ? -20.001 -6.034 31.105 1.00 98.12 105 THR A N 1
ATOM 856 C CA . THR A 1 105 ? -19.718 -4.866 31.950 1.00 98.12 105 THR A CA 1
ATOM 857 C C . THR A 1 105 ? -20.923 -3.926 32.057 1.00 98.12 105 THR A C 1
ATOM 859 O O . THR A 1 105 ? -21.232 -3.463 33.150 1.00 98.12 105 THR A O 1
ATOM 862 N N . LYS A 1 106 ? -21.660 -3.673 30.964 1.00 97.50 106 LYS A N 1
ATOM 863 C CA . LYS A 1 106 ? -22.893 -2.858 30.998 1.00 97.50 106 LYS A CA 1
ATOM 864 C C . LYS A 1 106 ? -23.994 -3.471 31.868 1.00 97.50 106 LYS A C 1
ATOM 866 O O . LYS A 1 106 ? -24.759 -2.721 32.474 1.00 97.50 106 LYS A O 1
ATOM 871 N N . LEU A 1 107 ? -24.058 -4.800 31.922 1.00 98.12 107 LEU A N 1
ATOM 872 C CA . LEU A 1 107 ? -24.992 -5.558 32.756 1.00 98.12 107 LEU A CA 1
ATOM 873 C C . LEU A 1 107 ? -24.502 -5.734 34.203 1.00 98.12 107 LEU A C 1
ATOM 875 O O . LEU A 1 107 ? -25.234 -6.284 35.014 1.00 98.12 107 LEU A O 1
ATOM 879 N N . ILE A 1 108 ? -23.306 -5.230 34.547 1.00 98.06 108 ILE A N 1
ATOM 880 C CA . ILE A 1 108 ? -22.665 -5.435 35.860 1.00 98.06 108 ILE A CA 1
ATOM 881 C C . ILE A 1 108 ? -22.494 -6.944 36.145 1.00 98.06 108 ILE A C 1
ATOM 883 O O . ILE A 1 108 ? -22.603 -7.426 37.267 1.00 98.06 108 ILE A O 1
ATOM 887 N N . GLU A 1 109 ? -22.202 -7.711 35.095 1.00 98.44 109 GLU A N 1
ATOM 888 C CA . GLU A 1 109 ? -21.939 -9.143 35.173 1.00 98.44 109 GLU A CA 1
ATOM 889 C C . GLU A 1 109 ? -20.435 -9.418 35.075 1.00 98.44 109 GLU A C 1
ATOM 891 O O . GLU A 1 109 ? -19.710 -8.813 34.272 1.00 98.44 109 GLU A O 1
ATOM 896 N N . LYS A 1 110 ? -19.968 -10.366 35.891 1.00 98.19 110 LYS A N 1
ATOM 897 C CA . LYS A 1 110 ? -18.595 -10.869 35.833 1.00 98.19 110 LYS A CA 1
ATOM 898 C C . LYS A 1 110 ? -18.458 -11.846 34.672 1.00 98.19 110 LYS A C 1
ATOM 900 O O . LYS A 1 110 ? -19.332 -12.682 34.459 1.00 98.19 110 LYS A O 1
ATOM 905 N N . ILE A 1 111 ? -17.356 -11.741 33.944 1.00 98.19 111 ILE A N 1
ATOM 906 C CA . ILE A 1 111 ? -16.982 -12.718 32.918 1.00 98.19 111 ILE A CA 1
ATOM 907 C C . ILE A 1 111 ? -16.402 -13.948 33.616 1.00 98.19 111 ILE A C 1
ATOM 909 O O . ILE A 1 111 ? -15.616 -13.802 34.553 1.00 98.19 111 ILE A O 1
ATOM 913 N N . SER A 1 112 ? -16.793 -15.143 33.180 1.00 97.56 112 SER A N 1
ATOM 914 C CA . SER A 1 112 ? -16.205 -16.398 33.654 1.00 97.56 112 SER A CA 1
ATOM 915 C C . SER A 1 112 ? -15.159 -16.927 32.666 1.00 97.56 112 SER A C 1
ATOM 917 O O . SER A 1 112 ? -15.176 -16.584 31.485 1.00 97.56 112 SER A O 1
ATOM 919 N N . GLU A 1 113 ? -14.240 -17.777 33.134 1.00 95.88 113 GLU A N 1
ATOM 920 C CA . GLU A 1 113 ? -13.286 -18.464 32.245 1.00 95.88 113 GLU A CA 1
ATOM 921 C C . GLU A 1 113 ? -14.010 -19.444 31.299 1.00 95.88 113 GLU A C 1
ATOM 923 O O . GLU A 1 113 ? -13.610 -19.589 30.145 1.00 95.88 113 GLU A O 1
ATOM 928 N N . VAL A 1 114 ? -15.135 -20.025 31.737 1.00 97.81 114 VAL A N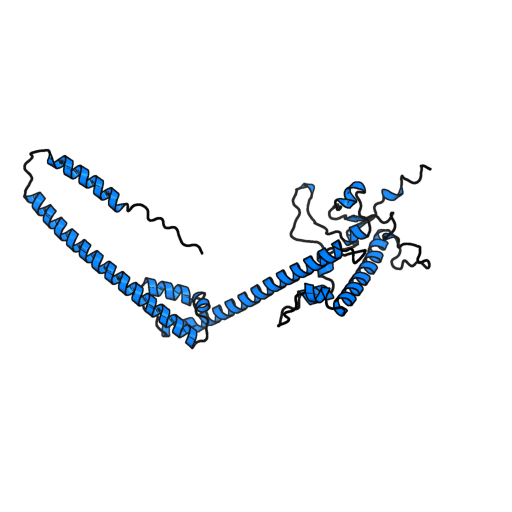 1
ATOM 929 C CA . VAL A 1 114 ? -15.985 -20.911 30.919 1.00 97.81 114 VAL A CA 1
ATOM 930 C C . VAL A 1 114 ? -16.547 -20.170 29.705 1.00 97.81 114 VAL A C 1
ATOM 932 O O . VAL A 1 114 ? -16.530 -20.706 28.600 1.00 97.81 114 VAL A O 1
ATOM 935 N N . ASP A 1 115 ? -16.981 -18.917 29.878 1.00 97.31 115 ASP A N 1
ATOM 936 C CA . ASP A 1 115 ? -17.484 -18.097 28.767 1.00 97.31 115 ASP A CA 1
ATOM 937 C C . ASP A 1 115 ? -16.433 -17.944 27.659 1.00 97.31 115 ASP A C 1
ATOM 939 O O . ASP A 1 115 ? -16.749 -17.955 26.470 1.00 97.31 115 ASP A O 1
ATOM 943 N N . VAL A 1 116 ? -15.170 -17.782 28.060 1.00 97.12 116 VAL A N 1
ATOM 944 C CA . VAL A 1 116 ? -14.044 -17.602 27.139 1.00 97.12 116 VAL A CA 1
ATOM 945 C C . VAL A 1 116 ? -13.710 -18.911 26.448 1.00 97.12 116 VAL A C 1
ATOM 947 O O . VAL A 1 116 ? -13.505 -18.906 25.240 1.00 97.12 116 VAL A O 1
ATOM 950 N N . GLN A 1 117 ? -13.716 -20.022 27.187 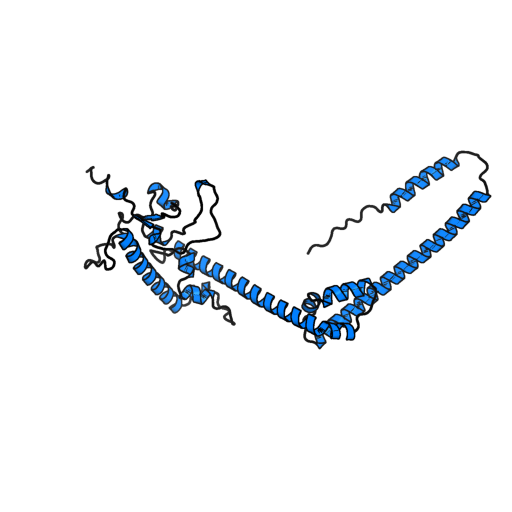1.00 97.69 117 GLN A N 1
ATOM 951 C CA . GLN A 1 117 ? -13.478 -21.352 26.635 1.00 97.69 117 GLN A CA 1
ATOM 952 C C . GLN A 1 117 ? -14.499 -21.699 25.540 1.00 97.69 117 GLN A C 1
ATOM 954 O O . GLN A 1 117 ? -14.124 -22.213 24.492 1.00 97.69 117 GLN A O 1
ATOM 959 N N . VAL A 1 118 ? -15.773 -21.336 25.729 1.00 98.31 118 VAL A N 1
ATOM 960 C CA . VAL A 1 118 ? -16.827 -21.531 24.715 1.00 98.31 118 VAL A CA 1
ATOM 961 C C . VAL A 1 118 ? -16.577 -20.703 23.447 1.00 98.31 118 VAL A C 1
ATOM 963 O O . VAL A 1 118 ? -16.920 -21.137 22.351 1.00 98.31 118 VAL A O 1
ATOM 966 N N . MET A 1 119 ? -15.979 -19.514 23.567 1.00 98.25 119 MET A N 1
ATOM 967 C CA . MET A 1 119 ? -15.678 -18.635 22.428 1.00 98.25 119 MET A CA 1
ATOM 968 C C . MET A 1 119 ? -14.268 -18.834 21.854 1.00 98.25 119 MET A C 1
ATOM 970 O O . MET A 1 119 ? -13.915 -18.150 20.892 1.00 98.25 119 MET A O 1
ATOM 974 N N . GLN A 1 120 ? -13.458 -19.730 22.427 1.00 97.81 120 GLN A N 1
ATOM 975 C CA . GLN A 1 120 ? -12.024 -19.829 22.150 1.00 97.81 120 GLN A CA 1
ATOM 976 C C . GLN A 1 120 ? -11.734 -20.040 20.662 1.00 97.81 120 GLN A C 1
ATOM 978 O O . GLN A 1 120 ? -10.991 -19.258 20.075 1.00 97.81 120 GLN A O 1
ATOM 983 N N . GLU A 1 121 ? -12.376 -21.025 20.032 1.00 98.25 121 GLU A N 1
ATOM 984 C CA . GLU A 1 121 ? -12.171 -21.334 18.609 1.00 98.25 121 GLU A CA 1
ATOM 985 C C . GLU A 1 121 ? -12.476 -20.124 17.711 1.00 98.25 121 GLU A C 1
ATOM 987 O O . GLU A 1 121 ? -11.752 -19.823 16.760 1.00 98.25 121 GLU A O 1
ATOM 992 N N . GLN A 1 122 ? -13.535 -19.377 18.038 1.00 98.50 122 GLN A N 1
ATOM 993 C CA . GLN A 1 122 ? -13.922 -18.189 17.285 1.00 98.50 122 GLN A CA 1
ATOM 994 C C . GLN A 1 122 ? -12.942 -17.028 17.500 1.00 98.50 122 GLN A C 1
ATOM 996 O O . GLN A 1 122 ? -12.656 -16.288 16.555 1.00 98.50 122 GLN A O 1
ATOM 1001 N N . ILE A 1 123 ? -12.432 -16.860 18.724 1.00 98.44 123 ILE A N 1
ATOM 1002 C CA . ILE A 1 123 ? -11.402 -15.868 19.050 1.00 98.44 123 ILE A CA 1
ATOM 1003 C C . ILE A 1 123 ? -10.128 -16.183 18.263 1.00 98.44 123 ILE A C 1
ATOM 1005 O O . ILE A 1 123 ? -9.627 -15.308 17.560 1.00 98.44 123 ILE A O 1
ATOM 1009 N N . GLU A 1 124 ? -9.648 -17.425 18.304 1.00 98.31 124 GLU A N 1
ATOM 1010 C CA . GLU A 1 124 ? -8.437 -17.859 17.599 1.00 98.31 124 GLU A CA 1
ATOM 1011 C C . GLU A 1 124 ? -8.549 -17.652 16.085 1.00 98.31 124 GLU A C 1
ATOM 1013 O O . GLU A 1 124 ? -7.665 -17.046 15.474 1.00 98.31 124 GLU A O 1
ATOM 1018 N N . ALA A 1 125 ? -9.672 -18.048 15.479 1.00 98.44 125 ALA A N 1
ATOM 1019 C CA . ALA A 1 125 ? -9.921 -17.819 14.057 1.00 98.44 125 ALA A CA 1
ATOM 1020 C C . ALA A 1 125 ? -9.879 -16.322 13.686 1.00 98.44 125 ALA A C 1
ATOM 1022 O O . ALA A 1 125 ? -9.345 -15.942 12.640 1.00 98.44 125 ALA A O 1
ATOM 1023 N N . GLN A 1 126 ? -10.414 -15.448 14.544 1.00 98.50 126 GLN A N 1
ATOM 1024 C CA . GLN A 1 126 ? -10.385 -14.001 14.319 1.00 98.50 126 GLN A CA 1
ATOM 1025 C C . GLN A 1 126 ? -9.001 -13.390 14.542 1.00 98.50 126 GLN A C 1
ATOM 1027 O O . GLN A 1 126 ? -8.619 -12.492 13.791 1.00 98.50 126 GLN A O 1
ATOM 1032 N N . LEU A 1 127 ? -8.236 -13.879 15.519 1.00 98.31 127 LEU A N 1
ATOM 1033 C CA . LEU A 1 127 ? -6.854 -13.456 15.746 1.00 98.31 127 LEU A CA 1
ATOM 1034 C C . LEU A 1 127 ? -5.967 -13.802 14.545 1.00 98.31 127 LEU A C 1
ATOM 1036 O O . LEU A 1 127 ? -5.234 -12.935 14.067 1.00 98.31 127 LEU A O 1
ATOM 1040 N N . LEU A 1 128 ? -6.102 -15.009 13.986 1.00 98.12 128 LEU A N 1
ATOM 1041 C CA . LEU A 1 128 ? -5.410 -15.400 12.753 1.00 98.12 128 LEU A CA 1
ATOM 1042 C C . LEU A 1 128 ? -5.781 -14.477 11.586 1.00 98.12 128 LEU A C 1
ATOM 1044 O O . LEU A 1 128 ? -4.905 -13.943 10.909 1.00 98.12 128 LEU A O 1
ATOM 1048 N N . ALA A 1 129 ? -7.073 -14.191 11.398 1.00 98.06 129 ALA A N 1
ATOM 1049 C CA . ALA A 1 129 ? -7.523 -13.270 10.356 1.00 98.06 129 ALA A CA 1
ATOM 1050 C C . ALA A 1 129 ? -6.993 -11.831 10.548 1.00 98.06 129 ALA A C 1
ATOM 1052 O O . ALA A 1 129 ? -6.727 -11.126 9.568 1.00 98.06 129 ALA A O 1
ATOM 1053 N N . LEU A 1 130 ? -6.835 -11.370 11.794 1.00 97.75 130 LEU A N 1
ATOM 1054 C CA . LEU A 1 130 ? -6.231 -10.072 12.107 1.00 97.75 130 LEU A CA 1
ATOM 1055 C C . LEU A 1 130 ? -4.729 -10.054 11.802 1.00 97.75 130 LEU A C 1
ATOM 1057 O O . LEU A 1 130 ? -4.258 -9.069 11.225 1.00 97.75 130 LEU A O 1
ATOM 1061 N N . ALA A 1 131 ? -4.002 -11.119 12.145 1.00 97.06 131 ALA A N 1
ATOM 1062 C CA . ALA A 1 131 ? -2.582 -11.273 11.837 1.00 97.06 131 ALA A CA 1
ATOM 1063 C C . ALA A 1 131 ? -2.343 -11.244 10.318 1.00 97.06 131 ALA A C 1
ATOM 1065 O O . ALA A 1 131 ? -1.607 -10.383 9.831 1.00 97.06 131 ALA A O 1
ATOM 1066 N N . ASP A 1 132 ? -3.084 -12.058 9.564 1.00 96.50 132 ASP A N 1
ATOM 1067 C CA . ASP A 1 132 ? -3.107 -12.064 8.096 1.00 96.50 132 ASP A CA 1
ATOM 1068 C C . ASP A 1 132 ? -3.346 -10.668 7.513 1.00 96.50 132 ASP A C 1
ATOM 1070 O O . ASP A 1 132 ? -2.683 -10.213 6.578 1.00 96.50 132 ASP A O 1
ATOM 1074 N N . LYS A 1 133 ? -4.335 -9.954 8.058 1.00 97.12 133 LYS A N 1
ATOM 1075 C CA . LYS A 1 133 ? -4.690 -8.612 7.597 1.00 97.12 133 LYS A CA 1
ATOM 1076 C C . LYS A 1 133 ? -3.569 -7.610 7.856 1.00 97.12 133 LYS A C 1
ATOM 1078 O O . LYS A 1 133 ? -3.370 -6.710 7.038 1.00 97.12 133 LYS A O 1
ATOM 1083 N N . ARG A 1 134 ? -2.859 -7.722 8.981 1.00 95.38 134 ARG A N 1
ATOM 1084 C CA . ARG A 1 134 ? -1.693 -6.879 9.288 1.00 95.38 134 ARG A CA 1
ATOM 1085 C C . ARG A 1 134 ? -0.534 -7.183 8.367 1.00 95.38 134 ARG A C 1
ATOM 1087 O O . ARG A 1 134 ? 0.047 -6.237 7.848 1.00 95.38 134 ARG A O 1
ATOM 1094 N N . GLU A 1 135 ? -0.251 -8.456 8.122 1.00 93.75 135 GLU A N 1
ATOM 1095 C CA . GLU A 1 135 ? 0.794 -8.871 7.191 1.00 93.75 135 GLU A CA 1
ATOM 1096 C C . GLU A 1 135 ? 0.521 -8.310 5.791 1.00 93.75 135 GLU A C 1
ATOM 1098 O O . GLU A 1 135 ? 1.366 -7.609 5.236 1.00 93.75 135 GLU A O 1
ATOM 1103 N N . ARG A 1 136 ? -0.700 -8.493 5.265 1.00 93.00 136 ARG A N 1
ATOM 1104 C CA . ARG A 1 136 ? -1.107 -7.937 3.962 1.00 93.00 136 ARG A CA 1
ATOM 1105 C C . ARG A 1 136 ? -0.965 -6.419 3.913 1.00 93.00 136 ARG A C 1
ATOM 1107 O O . ARG A 1 136 ? -0.385 -5.896 2.969 1.00 93.00 136 ARG A O 1
ATOM 1114 N N . ARG A 1 137 ? -1.445 -5.703 4.936 1.00 94.31 137 ARG A N 1
ATOM 1115 C CA . ARG A 1 137 ? -1.295 -4.238 5.017 1.00 94.31 137 ARG A CA 1
ATOM 1116 C C . ARG A 1 137 ? 0.169 -3.819 5.072 1.00 94.31 137 ARG A C 1
ATOM 1118 O O . ARG A 1 137 ? 0.539 -2.845 4.430 1.00 94.31 137 ARG A O 1
ATOM 1125 N N . SER A 1 138 ? 0.992 -4.528 5.838 1.00 91.56 138 SER A N 1
ATOM 1126 C CA . SER A 1 138 ? 2.416 -4.222 5.948 1.00 91.56 138 SER A CA 1
ATOM 1127 C C . SER A 1 138 ? 3.138 -4.447 4.622 1.00 91.56 138 SER A C 1
ATOM 1129 O O . SER A 1 138 ? 3.965 -3.620 4.239 1.00 91.56 138 SER A O 1
ATOM 1131 N N . ALA A 1 139 ? 2.806 -5.524 3.908 1.00 88.88 139 ALA A N 1
ATOM 1132 C CA . ALA A 1 139 ? 3.303 -5.778 2.562 1.00 88.88 139 ALA A CA 1
ATOM 1133 C C . ALA A 1 139 ? 2.837 -4.684 1.586 1.00 88.88 139 ALA A C 1
ATOM 1135 O O . ALA A 1 139 ? 3.643 -4.105 0.875 1.00 88.88 139 ALA A O 1
ATOM 1136 N N . GLU A 1 140 ? 1.559 -4.297 1.600 1.00 91.88 140 GLU A N 1
ATOM 1137 C CA . GLU A 1 140 ? 1.053 -3.210 0.748 1.00 91.88 140 GLU A CA 1
ATOM 1138 C C . GLU A 1 140 ? 1.749 -1.866 1.013 1.00 91.88 140 GLU A C 1
ATOM 1140 O O . GLU A 1 140 ? 2.121 -1.170 0.066 1.00 91.88 140 GLU A O 1
ATOM 1145 N N . ILE A 1 141 ? 1.946 -1.499 2.285 1.00 91.50 141 ILE A N 1
ATOM 1146 C CA . ILE A 1 141 ? 2.657 -0.274 2.683 1.00 91.50 141 ILE A CA 1
ATOM 1147 C C . ILE A 1 141 ? 4.098 -0.305 2.178 1.00 91.50 141 ILE A C 1
ATOM 1149 O O . ILE A 1 141 ? 4.593 0.695 1.652 1.00 91.50 141 ILE A O 1
ATOM 1153 N N . SER A 1 142 ? 4.761 -1.449 2.324 1.00 90.25 142 SER A N 1
ATOM 1154 C CA . SER A 1 142 ? 6.138 -1.623 1.877 1.00 90.25 142 SER A CA 1
ATOM 1155 C C . SER A 1 142 ? 6.207 -1.489 0.349 1.00 90.25 142 SER A C 1
ATOM 1157 O O . SER A 1 142 ? 6.966 -0.661 -0.160 1.00 90.25 142 SER A O 1
ATOM 1159 N N . LEU A 1 143 ? 5.305 -2.150 -0.385 1.00 90.19 143 LEU A N 1
ATOM 1160 C CA . LEU A 1 143 ? 5.238 -2.077 -1.844 1.00 90.19 143 LEU A CA 1
ATOM 1161 C C . LEU A 1 143 ? 4.983 -0.642 -2.322 1.00 90.19 143 LEU A C 1
ATOM 1163 O O . LEU A 1 143 ? 5.562 -0.189 -3.314 1.00 90.19 143 LEU A O 1
ATOM 1167 N N . MET A 1 144 ? 4.107 0.095 -1.630 1.00 91.62 144 MET A N 1
ATOM 1168 C CA . MET A 1 144 ? 3.859 1.513 -1.901 1.00 91.62 144 MET A CA 1
ATOM 1169 C C . MET A 1 144 ? 5.116 2.358 -1.677 1.00 91.62 144 MET A C 1
ATOM 1171 O O . MET A 1 144 ? 5.448 3.180 -2.535 1.00 91.62 144 MET A O 1
ATOM 1175 N N . LYS A 1 145 ? 5.837 2.127 -0.575 1.00 92.62 145 LYS A N 1
ATOM 1176 C CA . LYS A 1 145 ? 7.106 2.799 -0.273 1.00 92.62 145 LYS A CA 1
ATOM 1177 C C . LYS A 1 145 ? 8.143 2.518 -1.363 1.00 92.62 145 LYS A C 1
ATOM 1179 O O . LYS A 1 145 ? 8.658 3.459 -1.963 1.00 92.62 145 LYS A O 1
ATOM 1184 N N . ASN A 1 146 ? 8.350 1.251 -1.713 1.00 92.62 146 ASN A N 1
ATOM 1185 C CA . ASN A 1 146 ? 9.275 0.825 -2.764 1.00 92.62 146 ASN A CA 1
ATOM 1186 C C . ASN A 1 146 ? 8.935 1.450 -4.124 1.00 92.62 146 ASN A C 1
ATOM 1188 O O . ASN A 1 146 ? 9.814 1.930 -4.842 1.00 92.62 146 ASN A O 1
ATOM 1192 N N . ARG A 1 147 ? 7.648 1.533 -4.482 1.00 94.00 147 ARG A N 1
ATOM 1193 C CA . ARG A 1 147 ? 7.205 2.217 -5.711 1.00 94.00 147 ARG A CA 1
ATOM 1194 C C . ARG A 1 147 ? 7.495 3.717 -5.704 1.00 94.00 147 ARG A C 1
ATOM 1196 O O . ARG A 1 147 ? 7.817 4.251 -6.771 1.00 94.00 147 ARG A O 1
ATOM 1203 N N . GLY A 1 148 ? 7.370 4.375 -4.552 1.00 94.81 148 GLY A N 1
ATOM 1204 C CA . GLY A 1 148 ? 7.714 5.788 -4.369 1.00 94.81 148 GLY A CA 1
ATOM 1205 C C . GLY A 1 148 ? 9.222 6.042 -4.454 1.00 94.81 148 GLY A C 1
ATOM 1206 O O . GLY A 1 148 ? 9.660 6.988 -5.110 1.00 94.81 148 GLY A O 1
ATOM 1207 N N . GLU A 1 149 ? 10.035 5.154 -3.882 1.00 95.06 149 GLU A N 1
ATOM 1208 C CA . GLU A 1 149 ? 11.498 5.217 -3.988 1.00 95.06 149 GLU A CA 1
ATOM 1209 C C . GLU A 1 149 ? 11.966 5.035 -5.437 1.00 95.06 149 GLU A C 1
ATOM 1211 O O . GLU A 1 149 ? 12.738 5.849 -5.947 1.00 95.06 149 GLU A O 1
ATOM 1216 N N . VAL A 1 150 ? 11.429 4.037 -6.150 1.00 96.12 150 VAL A N 1
ATOM 1217 C CA . VAL A 1 150 ? 11.704 3.834 -7.584 1.00 96.12 150 VAL A CA 1
ATOM 1218 C C . VAL A 1 150 ? 11.325 5.064 -8.409 1.00 96.12 150 VAL A C 1
ATOM 1220 O O . VAL A 1 150 ? 12.054 5.441 -9.323 1.00 96.12 150 VAL A O 1
ATOM 1223 N N . GLU A 1 151 ? 10.198 5.705 -8.103 1.00 96.69 151 GLU A N 1
ATOM 1224 C CA . GLU A 1 151 ? 9.766 6.929 -8.786 1.00 96.69 151 GLU A CA 1
ATOM 1225 C C . GLU A 1 151 ? 10.714 8.102 -8.531 1.00 96.69 151 GLU A C 1
ATOM 1227 O O . GLU A 1 151 ? 11.049 8.843 -9.454 1.00 96.69 151 GLU A O 1
ATOM 1232 N N . THR A 1 152 ? 11.218 8.223 -7.307 1.00 96.62 152 THR A N 1
ATOM 1233 C CA . THR A 1 152 ? 12.208 9.240 -6.938 1.00 96.62 152 THR A CA 1
ATOM 1234 C C . THR A 1 152 ? 13.517 9.030 -7.702 1.00 96.62 152 THR A C 1
ATOM 1236 O O . THR A 1 152 ? 14.048 9.971 -8.296 1.00 96.62 152 THR A O 1
ATOM 1239 N N . VAL A 1 153 ? 14.007 7.785 -7.768 1.00 96.44 153 VAL A N 1
ATOM 1240 C CA . VAL A 1 153 ? 15.194 7.421 -8.560 1.00 96.44 153 VAL A CA 1
ATOM 1241 C C . VAL A 1 153 ? 14.966 7.694 -10.045 1.00 96.44 153 VAL A C 1
ATOM 1243 O O . VAL A 1 153 ? 15.818 8.299 -10.692 1.00 96.44 153 VAL A O 1
ATOM 1246 N N . TYR A 1 154 ? 13.811 7.307 -10.586 1.00 97.69 154 TYR A N 1
ATOM 1247 C CA . TYR A 1 154 ? 13.445 7.567 -11.977 1.00 97.69 154 TYR A CA 1
ATOM 1248 C C . TYR A 1 154 ? 13.456 9.068 -12.299 1.00 97.69 154 TYR A C 1
ATOM 1250 O O . TYR A 1 154 ? 14.078 9.488 -13.275 1.00 97.69 154 TYR A O 1
ATOM 1258 N N . ASN A 1 155 ? 12.829 9.890 -11.454 1.00 96.88 155 ASN A N 1
ATOM 1259 C CA . ASN A 1 155 ? 12.793 11.340 -11.633 1.00 96.88 155 ASN A CA 1
ATOM 1260 C C . ASN A 1 155 ? 14.192 11.959 -11.552 1.00 96.88 155 ASN A C 1
ATOM 1262 O O . ASN A 1 155 ? 14.504 12.848 -12.343 1.00 96.88 155 ASN A O 1
ATOM 1266 N N . ARG A 1 156 ? 15.059 11.448 -10.666 1.00 96.69 156 ARG A N 1
ATOM 1267 C CA . ARG A 1 156 ? 16.470 11.848 -10.602 1.00 96.69 156 ARG A CA 1
ATOM 1268 C C . ARG A 1 156 ? 17.222 11.489 -11.883 1.00 96.69 156 ARG A C 1
ATOM 1270 O O . ARG A 1 156 ? 17.908 12.343 -12.424 1.00 96.69 156 ARG A O 1
ATOM 1277 N N . LEU A 1 157 ? 17.087 10.262 -12.388 1.00 96.38 157 LEU A N 1
ATOM 1278 C CA . LEU A 1 157 ? 17.724 9.843 -13.645 1.00 96.38 157 LEU A CA 1
ATOM 1279 C C . LEU A 1 157 ? 17.246 10.686 -14.836 1.00 96.38 157 LEU A C 1
ATOM 1281 O O . LEU A 1 157 ? 18.037 11.023 -15.718 1.00 96.38 157 LEU A O 1
ATOM 1285 N N . ARG A 1 158 ? 15.958 11.056 -14.842 1.00 95.62 158 ARG A N 1
ATOM 1286 C CA . ARG A 1 158 ? 15.363 11.936 -15.853 1.00 95.62 158 ARG A CA 1
ATOM 1287 C C . ARG A 1 158 ? 15.910 13.362 -15.760 1.00 95.62 158 ARG A C 1
ATOM 1289 O O . ARG A 1 158 ? 16.214 13.948 -16.795 1.00 95.62 158 ARG A O 1
ATOM 1296 N N . SER A 1 159 ? 16.034 13.926 -14.557 1.00 96.00 159 SER A N 1
ATOM 1297 C CA . SER A 1 159 ? 16.502 15.306 -14.369 1.00 96.00 159 SER A CA 1
ATOM 1298 C C . SER A 1 159 ? 17.999 15.462 -14.630 1.00 96.00 159 SER A C 1
ATOM 1300 O O . SER A 1 159 ? 18.402 16.440 -15.256 1.00 96.00 159 SER A O 1
ATOM 1302 N N . THR A 1 160 ? 18.817 14.481 -14.235 1.00 96.50 160 THR A N 1
ATOM 1303 C CA . THR A 1 160 ? 20.261 14.476 -14.515 1.00 96.50 160 THR A CA 1
ATOM 1304 C C . THR A 1 160 ? 20.588 14.157 -15.970 1.00 96.50 160 THR A C 1
ATOM 1306 O O . THR A 1 160 ? 21.737 14.317 -16.372 1.00 96.50 160 THR A O 1
ATOM 1309 N N . LYS A 1 161 ? 19.601 13.698 -16.759 1.00 95.12 161 LYS A N 1
ATOM 1310 C CA . LYS A 1 161 ? 19.779 13.220 -18.139 1.00 95.12 161 LYS A CA 1
ATOM 1311 C C . LYS A 1 161 ? 20.891 12.167 -18.248 1.00 95.12 161 LYS A C 1
ATOM 1313 O O . LYS A 1 161 ? 21.607 12.117 -19.243 1.00 95.12 161 LYS A O 1
ATOM 1318 N N . ALA A 1 162 ? 21.025 11.318 -17.223 1.00 94.94 162 ALA A N 1
ATOM 1319 C CA . ALA A 1 162 ? 22.049 10.270 -17.180 1.00 94.94 162 ALA A CA 1
ATOM 1320 C C . ALA A 1 162 ? 21.937 9.291 -18.362 1.00 94.94 162 ALA A C 1
ATOM 1322 O O . ALA A 1 162 ? 22.935 8.723 -18.797 1.00 94.94 162 ALA A O 1
ATOM 1323 N N . TYR A 1 163 ? 20.720 9.124 -18.888 1.00 96.19 163 TYR A N 1
ATOM 1324 C CA . TYR A 1 163 ? 20.436 8.360 -20.094 1.00 96.19 163 TYR A CA 1
ATOM 1325 C C . TYR A 1 163 ? 19.752 9.263 -21.131 1.00 96.19 163 TYR A C 1
ATOM 1327 O O . TYR A 1 163 ? 18.848 10.019 -20.763 1.00 96.19 163 TYR A O 1
ATOM 1335 N N . PRO A 1 164 ? 20.134 9.177 -22.420 1.00 94.88 164 PRO A N 1
ATOM 1336 C CA . PRO A 1 164 ? 19.552 10.014 -23.473 1.00 94.88 164 PRO A CA 1
ATOM 1337 C C . PRO A 1 164 ? 18.078 9.681 -23.735 1.00 94.88 164 PRO A C 1
ATOM 1339 O O . PRO A 1 164 ? 17.283 10.566 -24.044 1.00 94.88 164 PRO A O 1
ATOM 1342 N N . TYR A 1 165 ? 17.704 8.411 -23.569 1.00 97.12 165 TYR A N 1
ATOM 1343 C CA . TYR A 1 165 ? 16.353 7.912 -23.786 1.00 97.12 165 TYR A CA 1
ATOM 1344 C C . TYR A 1 165 ? 15.904 7.128 -22.563 1.00 97.12 165 TYR A C 1
ATOM 1346 O O . TYR A 1 165 ? 16.641 6.286 -22.051 1.00 97.12 165 TYR A O 1
ATOM 1354 N N . MET A 1 166 ? 14.688 7.409 -22.107 1.00 97.38 166 MET A N 1
ATOM 1355 C CA . MET A 1 166 ? 14.098 6.767 -20.940 1.00 97.38 166 MET A CA 1
ATOM 1356 C C . MET A 1 166 ? 12.688 6.280 -21.285 1.00 97.38 166 MET A C 1
ATOM 1358 O O . MET A 1 166 ? 11.946 7.009 -21.948 1.00 97.38 166 MET A O 1
ATOM 1362 N N . PRO A 1 167 ? 12.305 5.072 -20.845 1.00 97.38 167 PRO A N 1
ATOM 1363 C CA . PRO A 1 167 ? 10.929 4.608 -20.953 1.00 97.38 167 PRO A CA 1
ATOM 1364 C C . PRO A 1 167 ? 10.012 5.415 -20.032 1.00 97.38 167 PRO A C 1
ATOM 1366 O O . PRO A 1 167 ? 10.461 5.940 -19.016 1.00 97.38 167 PRO A O 1
ATOM 1369 N N . SER A 1 168 ? 8.709 5.438 -20.317 1.00 95.94 168 SER A N 1
ATOM 1370 C CA . SER A 1 168 ? 7.708 5.953 -19.374 1.00 95.94 168 SER A CA 1
ATOM 1371 C C . SER A 1 168 ? 7.776 5.240 -18.014 1.00 95.94 168 SER A C 1
ATOM 1373 O O . SER A 1 168 ? 8.103 4.053 -17.943 1.00 95.94 168 SER A O 1
ATOM 1375 N N . LEU A 1 169 ? 7.421 5.927 -16.919 1.00 95.44 169 LEU A N 1
ATOM 1376 C CA . LEU A 1 169 ? 7.525 5.380 -15.556 1.00 95.44 169 LEU A CA 1
ATOM 1377 C C . LEU A 1 169 ? 6.851 3.997 -15.383 1.00 95.44 169 LEU A C 1
ATOM 1379 O O . LEU A 1 169 ? 7.472 3.115 -14.789 1.00 95.44 169 LEU A O 1
ATOM 1383 N N . PRO A 1 170 ? 5.632 3.732 -15.902 1.00 94.69 170 PRO A N 1
ATOM 1384 C CA . PRO A 1 170 ? 5.026 2.401 -15.804 1.00 94.69 170 PRO A CA 1
ATOM 1385 C C . PRO A 1 170 ? 5.840 1.307 -16.501 1.00 94.69 170 PRO A C 1
ATOM 1387 O O . PRO A 1 170 ? 5.859 0.171 -16.040 1.00 94.69 170 PRO A O 1
ATOM 1390 N N . THR A 1 171 ? 6.508 1.648 -17.600 1.00 96.31 171 THR A N 1
ATOM 1391 C CA . THR A 1 171 ? 7.360 0.732 -18.367 1.00 96.31 171 THR A CA 1
ATOM 1392 C C . THR A 1 171 ? 8.703 0.536 -17.668 1.00 96.31 171 THR A C 1
ATOM 1394 O O . THR A 1 171 ? 9.165 -0.593 -17.546 1.00 96.31 171 THR A O 1
ATOM 1397 N N . PHE A 1 172 ? 9.278 1.604 -17.107 1.00 97.38 172 PHE A N 1
ATOM 1398 C CA . PHE A 1 172 ? 10.475 1.547 -16.267 1.00 97.38 172 PHE A CA 1
ATOM 1399 C C . PHE A 1 172 ? 10.292 0.609 -15.066 1.00 97.38 172 PHE A C 1
ATOM 1401 O O . PHE A 1 172 ? 11.159 -0.210 -14.775 1.00 97.38 172 PHE A O 1
ATOM 1408 N N . ARG A 1 173 ? 9.127 0.671 -14.404 1.00 96.06 173 ARG A N 1
ATOM 1409 C CA . ARG 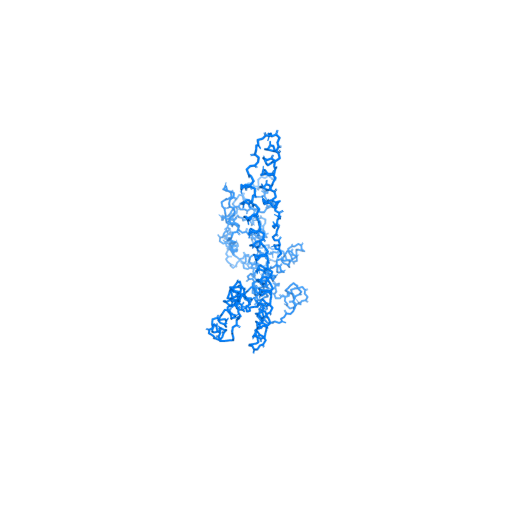A 1 173 ? 8.783 -0.205 -13.269 1.00 96.06 173 ARG A CA 1
ATOM 1410 C C . ARG A 1 173 ? 8.725 -1.696 -13.626 1.00 96.06 173 ARG A C 1
ATOM 1412 O O . ARG A 1 173 ? 8.836 -2.515 -12.727 1.00 96.06 173 ARG A O 1
ATOM 1419 N N . LYS A 1 174 ? 8.558 -2.036 -14.908 1.00 96.06 174 LYS A N 1
ATOM 1420 C CA . LYS A 1 174 ? 8.507 -3.418 -15.417 1.00 96.06 174 LYS A CA 1
ATOM 1421 C C . LYS A 1 174 ? 9.858 -3.953 -15.883 1.00 96.06 174 LYS A C 1
ATOM 1423 O O . LYS A 1 174 ? 9.929 -5.069 -16.389 1.00 96.06 174 LYS A O 1
ATOM 1428 N N . LEU A 1 175 ? 10.923 -3.158 -15.790 1.00 97.06 175 LEU A N 1
ATOM 1429 C CA . LEU A 1 175 ? 12.259 -3.675 -16.057 1.00 97.06 175 LEU A CA 1
ATOM 1430 C C . LEU A 1 175 ? 12.584 -4.739 -14.998 1.00 97.06 175 LEU A C 1
ATOM 1432 O O . LEU A 1 175 ? 12.369 -4.458 -13.819 1.00 97.06 175 LEU A O 1
ATOM 1436 N N . PRO A 1 176 ? 13.123 -5.916 -15.367 1.00 96.50 176 PRO A N 1
ATOM 1437 C CA . PRO A 1 176 ? 13.307 -7.016 -14.420 1.00 96.50 176 PRO A CA 1
ATOM 1438 C C . PRO A 1 176 ? 14.094 -6.638 -13.160 1.00 96.50 176 PRO A C 1
ATOM 1440 O O . PRO A 1 176 ? 13.763 -7.097 -12.073 1.00 96.50 176 PRO A O 1
ATOM 1443 N N . VAL A 1 177 ? 15.104 -5.761 -13.275 1.00 96.12 177 VAL A N 1
ATOM 1444 C CA . VAL A 1 177 ? 15.868 -5.292 -12.102 1.00 96.12 177 VAL A CA 1
ATOM 1445 C C . VAL A 1 177 ? 15.012 -4.444 -11.158 1.00 96.12 177 VAL A C 1
ATOM 1447 O O . VAL A 1 177 ? 15.138 -4.551 -9.942 1.00 96.12 177 VAL A O 1
ATOM 1450 N N . ILE A 1 178 ? 14.117 -3.623 -11.709 1.00 96.19 178 ILE A N 1
ATOM 1451 C CA . ILE A 1 178 ? 13.226 -2.759 -10.935 1.00 96.19 178 ILE A CA 1
ATOM 1452 C C . ILE A 1 178 ? 12.077 -3.570 -10.334 1.00 96.19 178 ILE A C 1
ATOM 1454 O O . ILE A 1 178 ? 11.728 -3.357 -9.178 1.00 96.19 178 ILE A O 1
ATOM 1458 N N . GLU A 1 179 ? 11.513 -4.514 -11.086 1.00 95.12 179 GLU A N 1
ATOM 1459 C CA . GLU A 1 179 ? 10.465 -5.416 -10.602 1.00 95.12 179 GLU A CA 1
ATOM 1460 C C . GLU A 1 179 ? 10.976 -6.289 -9.450 1.00 95.12 179 GLU A C 1
ATOM 1462 O O . GLU A 1 179 ? 10.327 -6.367 -8.408 1.00 95.12 179 GLU A O 1
ATOM 1467 N N . MET A 1 180 ? 12.187 -6.844 -9.583 1.00 93.31 180 MET A N 1
ATOM 1468 C CA . MET A 1 180 ? 12.858 -7.581 -8.511 1.00 93.31 180 MET A CA 1
ATOM 1469 C C . MET A 1 180 ? 12.972 -6.728 -7.243 1.00 93.31 180 MET A C 1
ATOM 1471 O O . MET A 1 180 ? 12.544 -7.170 -6.179 1.00 93.31 180 MET A O 1
ATOM 1475 N N . LEU A 1 181 ? 13.464 -5.489 -7.362 1.00 92.25 181 LEU A N 1
ATOM 1476 C CA . LEU A 1 181 ? 13.593 -4.556 -6.237 1.00 92.25 181 LEU A CA 1
ATOM 1477 C C . LEU A 1 181 ? 12.246 -4.174 -5.608 1.00 92.25 181 LEU A C 1
ATOM 1479 O O . LEU A 1 181 ? 12.169 -4.012 -4.396 1.00 92.25 181 LEU A O 1
ATOM 1483 N N . GLN A 1 182 ? 11.181 -4.054 -6.404 1.00 91.31 182 GLN A N 1
ATOM 1484 C CA . GLN A 1 182 ? 9.830 -3.791 -5.893 1.00 91.31 182 GLN A CA 1
ATOM 1485 C C . GLN A 1 182 ? 9.220 -4.999 -5.179 1.00 91.31 182 GLN A C 1
ATOM 1487 O O . GLN A 1 182 ? 8.377 -4.824 -4.307 1.00 91.31 182 GLN A O 1
ATOM 1492 N N . SER A 1 183 ? 9.616 -6.210 -5.571 1.00 87.94 183 SER A N 1
ATOM 1493 C CA . SER A 1 183 ? 9.075 -7.468 -5.048 1.00 87.94 183 SER A CA 1
ATOM 1494 C C . SER A 1 183 ? 9.858 -8.063 -3.874 1.00 87.94 183 SER A C 1
ATOM 1496 O O . SER A 1 183 ? 9.423 -9.081 -3.336 1.00 87.94 183 SER A O 1
ATOM 1498 N N . ALA A 1 184 ? 10.988 -7.464 -3.472 1.00 79.75 184 ALA A N 1
ATOM 1499 C CA . ALA A 1 184 ? 11.962 -7.993 -2.501 1.00 79.75 184 ALA A CA 1
ATOM 1500 C C . ALA A 1 184 ? 11.454 -8.080 -1.037 1.00 79.75 184 ALA A C 1
ATOM 1502 O O . ALA A 1 184 ? 12.207 -8.006 -0.073 1.00 79.75 184 ALA A O 1
ATOM 1503 N N . GLU A 1 185 ? 10.156 -8.267 -0.844 1.00 63.47 185 GLU A N 1
ATOM 1504 C CA . GLU A 1 185 ? 9.423 -7.859 0.345 1.00 63.47 185 GLU A CA 1
ATOM 1505 C C . GLU A 1 185 ? 8.981 -9.001 1.259 1.00 63.47 185 GLU A C 1
ATOM 1507 O O . GLU A 1 185 ? 7.979 -8.897 1.959 1.00 63.47 185 GLU A O 1
ATOM 1512 N N . ARG A 1 186 ? 9.729 -10.107 1.292 1.00 58.00 186 ARG A N 1
ATOM 1513 C CA . ARG A 1 186 ? 9.396 -11.234 2.184 1.00 58.00 186 ARG A CA 1
ATOM 1514 C C . ARG A 1 186 ? 10.409 -11.535 3.279 1.00 58.00 186 ARG A C 1
ATOM 1516 O O . ARG A 1 186 ? 10.200 -12.469 4.043 1.00 58.00 186 ARG A O 1
ATOM 1523 N N . GLY A 1 187 ? 11.464 -10.739 3.444 1.00 53.69 187 GLY A N 1
ATOM 1524 C CA . GLY A 1 187 ? 12.341 -10.959 4.590 1.00 53.69 187 GLY A CA 1
ATOM 1525 C C . GLY A 1 187 ? 13.558 -10.053 4.672 1.00 53.69 187 GLY A C 1
ATOM 1526 O O . GLY A 1 187 ? 14.537 -10.249 3.969 1.00 53.69 187 GLY A O 1
ATOM 1527 N N . LYS A 1 188 ? 13.541 -9.154 5.657 1.00 56.06 188 LYS A N 1
ATOM 1528 C CA . LYS A 1 188 ? 14.725 -8.714 6.419 1.00 56.06 188 LYS A CA 1
ATOM 1529 C C . LYS A 1 188 ? 15.789 -7.825 5.756 1.00 56.06 188 LYS A C 1
ATOM 1531 O O . LYS A 1 188 ? 16.720 -7.452 6.466 1.00 56.06 188 LYS A O 1
ATOM 1536 N N . THR A 1 189 ? 15.701 -7.406 4.496 1.00 53.84 189 THR A N 1
ATOM 1537 C CA . THR A 1 189 ? 16.710 -6.464 3.966 1.00 53.84 189 THR A CA 1
ATOM 1538 C C . THR A 1 189 ? 16.343 -5.008 4.258 1.00 53.84 189 THR A C 1
ATOM 1540 O O . THR A 1 189 ? 15.359 -4.486 3.748 1.00 53.84 189 THR A O 1
ATOM 1543 N N . VAL A 1 190 ? 17.163 -4.370 5.100 1.00 58.38 190 VAL A N 1
ATOM 1544 C CA . VAL A 1 190 ? 17.015 -3.002 5.644 1.00 58.38 190 VAL A CA 1
ATOM 1545 C C . VAL A 1 190 ? 17.444 -1.907 4.648 1.00 58.38 190 VAL A C 1
ATOM 1547 O O . VAL A 1 190 ? 17.210 -0.727 4.891 1.00 58.38 190 VAL A O 1
ATOM 1550 N N . VAL A 1 191 ? 18.054 -2.269 3.516 1.00 78.06 191 VAL A N 1
ATOM 1551 C CA . VAL A 1 191 ? 18.597 -1.294 2.555 1.00 78.06 191 VAL A CA 1
ATOM 1552 C C . VAL A 1 191 ? 17.477 -0.749 1.665 1.00 78.06 191 VAL A C 1
ATOM 1554 O O . VAL A 1 191 ? 16.750 -1.518 1.038 1.00 78.06 191 VAL A O 1
ATOM 1557 N N . SER A 1 192 ? 17.335 0.579 1.615 1.00 88.62 192 SER A N 1
ATOM 1558 C CA . SER A 1 192 ? 16.355 1.258 0.755 1.00 88.62 192 SER A CA 1
ATOM 1559 C C . SER A 1 192 ? 16.617 0.946 -0.724 1.00 88.62 192 SER A C 1
ATOM 1561 O O . SER A 1 192 ? 17.765 0.924 -1.170 1.00 88.62 192 SER A O 1
ATOM 1563 N N . VAL A 1 193 ? 15.554 0.792 -1.524 1.00 89.06 193 VAL A N 1
ATOM 1564 C CA . VAL A 1 193 ? 15.644 0.569 -2.980 1.00 89.06 193 VAL A CA 1
ATOM 1565 C C . VAL A 1 193 ? 16.441 1.686 -3.654 1.00 89.06 193 VAL A C 1
ATOM 1567 O O . VAL A 1 193 ? 17.225 1.447 -4.578 1.00 89.06 193 VAL A O 1
ATOM 1570 N N . SER A 1 194 ? 16.261 2.918 -3.174 1.00 90.56 194 SER A N 1
ATOM 1571 C CA . SER A 1 194 ? 17.005 4.078 -3.657 1.00 90.56 194 SER A CA 1
ATOM 1572 C C . SER A 1 194 ? 18.505 3.944 -3.400 1.00 90.56 194 SER A C 1
ATOM 1574 O O . SER A 1 194 ? 19.300 4.228 -4.295 1.00 90.56 194 SER A O 1
ATOM 1576 N N . GLU A 1 195 ? 18.906 3.493 -2.213 1.00 92.12 195 GLU A N 1
ATOM 1577 C CA . GLU A 1 195 ? 20.316 3.300 -1.862 1.00 92.12 195 GLU A CA 1
ATOM 1578 C C . GLU A 1 195 ? 20.944 2.178 -2.682 1.00 92.12 195 GLU A C 1
ATOM 1580 O O . GLU A 1 195 ? 22.028 2.366 -3.230 1.00 92.12 195 GLU A O 1
ATOM 1585 N N . THR A 1 196 ? 20.248 1.051 -2.852 1.00 92.19 196 THR A N 1
ATOM 1586 C CA . THR A 1 196 ? 20.730 -0.053 -3.691 1.00 92.19 196 THR A CA 1
ATOM 1587 C C . THR A 1 196 ? 20.975 0.415 -5.124 1.00 92.19 196 THR A C 1
ATOM 1589 O O . THR A 1 196 ? 22.064 0.228 -5.654 1.00 92.19 196 THR A O 1
ATOM 1592 N N . LEU A 1 197 ? 20.023 1.114 -5.749 1.00 91.19 197 LEU A N 1
ATOM 1593 C CA . LEU A 1 197 ? 20.195 1.612 -7.121 1.00 91.19 197 LEU A CA 1
ATOM 1594 C C . LEU A 1 197 ? 21.269 2.705 -7.251 1.00 91.19 197 LEU A C 1
ATOM 1596 O O . LEU A 1 197 ? 21.822 2.904 -8.335 1.00 91.19 197 LEU A O 1
ATOM 1600 N N . GLN A 1 198 ? 21.554 3.447 -6.181 1.00 90.88 198 GLN A N 1
ATOM 1601 C CA . GLN A 1 198 ? 22.490 4.573 -6.211 1.00 90.88 198 GLN A CA 1
ATOM 1602 C C . GLN A 1 198 ? 23.901 4.230 -5.754 1.00 90.88 198 GLN A C 1
ATOM 1604 O O . GLN A 1 198 ? 24.833 4.901 -6.193 1.00 90.88 198 GLN A O 1
ATOM 1609 N N . ASN A 1 199 ? 24.083 3.219 -4.919 1.00 93.06 199 ASN A N 1
ATOM 1610 C CA . ASN A 1 199 ? 25.379 2.905 -4.326 1.00 93.06 199 ASN A CA 1
ATOM 1611 C C . ASN A 1 199 ? 25.945 1.594 -4.873 1.00 93.06 199 ASN A C 1
ATOM 1613 O O . ASN A 1 199 ? 27.157 1.487 -5.043 1.00 93.06 199 ASN A O 1
ATOM 1617 N N . ASP A 1 200 ? 25.089 0.635 -5.234 1.00 95.00 200 ASP A N 1
ATOM 1618 C CA . ASP A 1 200 ? 25.539 -0.634 -5.796 1.00 95.00 200 ASP A CA 1
ATOM 1619 C C . ASP A 1 200 ? 25.895 -0.482 -7.285 1.00 95.00 200 ASP A C 1
ATOM 1621 O O . ASP A 1 200 ? 25.053 -0.212 -8.150 1.00 95.00 200 ASP A O 1
ATOM 1625 N N . LYS A 1 201 ? 27.185 -0.659 -7.589 1.00 95.88 201 LYS A N 1
ATOM 1626 C CA . LYS A 1 201 ? 27.726 -0.603 -8.949 1.00 95.88 201 LYS A CA 1
ATOM 1627 C C . LYS A 1 201 ? 27.128 -1.691 -9.845 1.00 95.88 201 LYS A C 1
ATOM 1629 O O . LYS A 1 201 ? 26.806 -1.400 -10.996 1.00 95.88 201 LYS A O 1
ATOM 1634 N N . VAL A 1 202 ? 26.928 -2.902 -9.323 1.00 96.06 202 VAL A N 1
ATOM 1635 C CA . VAL A 1 202 ? 26.396 -4.038 -10.091 1.00 96.06 202 VAL A CA 1
ATOM 1636 C C . VAL A 1 202 ? 24.964 -3.744 -10.526 1.00 96.06 202 VAL A C 1
ATOM 1638 O O . VAL A 1 202 ? 24.606 -3.926 -11.690 1.00 96.06 202 VAL A O 1
ATOM 1641 N N . MET A 1 203 ? 24.153 -3.202 -9.617 1.00 94.81 203 MET A N 1
ATOM 1642 C CA . MET A 1 203 ? 22.759 -2.861 -9.906 1.00 94.81 203 MET A CA 1
ATOM 1643 C C . MET A 1 203 ? 22.636 -1.718 -10.916 1.00 94.81 203 MET A C 1
ATOM 1645 O O . MET A 1 203 ? 21.763 -1.762 -11.788 1.00 94.81 203 MET A O 1
ATOM 1649 N N . LYS A 1 204 ? 23.537 -0.728 -10.871 1.00 95.44 204 LYS A N 1
ATOM 1650 C CA . LYS A 1 204 ? 23.612 0.325 -11.897 1.00 95.44 204 LYS A CA 1
ATOM 1651 C C . LYS A 1 204 ? 23.959 -0.221 -13.275 1.00 95.44 204 LYS A C 1
ATOM 1653 O O . LYS A 1 204 ? 23.306 0.149 -14.248 1.00 95.44 204 LYS A O 1
ATOM 1658 N N . GLU A 1 205 ? 24.971 -1.081 -13.368 1.00 96.56 205 GLU A N 1
ATOM 1659 C CA . GLU A 1 205 ? 25.389 -1.692 -14.634 1.00 96.56 205 GLU A CA 1
ATOM 1660 C C . GLU A 1 205 ? 24.280 -2.578 -15.216 1.00 96.56 205 GLU A C 1
ATOM 1662 O O . GLU A 1 205 ? 23.985 -2.510 -16.414 1.00 96.56 205 GLU A O 1
ATOM 1667 N N . LEU A 1 206 ? 23.593 -3.342 -14.360 1.00 97.19 206 LEU A N 1
ATOM 1668 C CA . LEU A 1 206 ? 22.447 -4.155 -14.754 1.00 97.19 206 LEU A CA 1
ATOM 1669 C C . LEU A 1 206 ? 21.289 -3.290 -15.272 1.00 97.19 206 LEU A C 1
ATOM 1671 O O . LEU A 1 206 ? 20.728 -3.589 -16.329 1.00 97.19 206 LEU A O 1
ATOM 1675 N N . LEU A 1 207 ? 20.963 -2.194 -14.578 1.00 96.94 207 LEU A N 1
ATOM 1676 C CA . LEU A 1 207 ? 19.941 -1.243 -15.017 1.00 96.94 207 LEU A CA 1
ATOM 1677 C C . LEU A 1 207 ? 20.314 -0.586 -16.352 1.00 96.94 207 LEU A C 1
ATOM 1679 O O . LEU A 1 207 ? 19.480 -0.534 -17.255 1.00 96.94 207 LEU A O 1
ATOM 1683 N N . ALA A 1 208 ? 21.560 -0.135 -16.508 1.00 97.44 208 ALA A N 1
ATOM 1684 C CA . ALA A 1 208 ? 22.049 0.460 -17.750 1.00 97.44 208 ALA A CA 1
ATOM 1685 C C . ALA A 1 208 ? 21.950 -0.524 -18.929 1.00 97.44 208 ALA A C 1
ATOM 1687 O O . ALA A 1 208 ? 21.499 -0.156 -20.014 1.00 97.44 208 ALA A O 1
ATOM 1688 N N . SER A 1 209 ? 22.306 -1.793 -18.708 1.00 98.19 209 SER A N 1
ATOM 1689 C CA . SER A 1 209 ? 22.181 -2.864 -19.704 1.00 98.19 209 SER A CA 1
ATOM 1690 C C . SER A 1 209 ? 20.722 -3.122 -20.097 1.00 98.19 209 SER A C 1
ATOM 1692 O O . SER A 1 209 ? 20.407 -3.218 -21.286 1.00 98.19 209 SER A O 1
ATOM 1694 N N . GLN A 1 210 ? 19.806 -3.181 -19.125 1.00 98.00 210 GLN A N 1
ATOM 1695 C CA . GLN A 1 210 ? 18.375 -3.367 -19.391 1.00 98.00 210 GLN A CA 1
ATOM 1696 C C . GLN A 1 210 ? 17.761 -2.174 -20.128 1.00 98.00 210 GLN A C 1
ATOM 1698 O O . GLN A 1 210 ? 17.011 -2.374 -21.083 1.00 98.00 210 GLN A O 1
ATOM 1703 N N . LEU A 1 211 ? 18.114 -0.946 -19.737 1.00 98.00 211 LEU A N 1
ATOM 1704 C CA . LEU A 1 211 ? 17.690 0.267 -20.434 1.00 98.00 211 LEU A CA 1
ATOM 1705 C C . LEU A 1 211 ? 18.203 0.286 -21.871 1.00 98.00 211 LEU A C 1
ATOM 1707 O O . LEU A 1 211 ? 17.423 0.541 -22.781 1.00 98.00 211 LEU A O 1
ATOM 1711 N N . LYS A 1 212 ? 19.476 -0.052 -22.097 1.00 98.00 212 LYS A N 1
ATOM 1712 C CA . LYS A 1 212 ? 20.047 -0.139 -23.445 1.00 98.00 212 LYS A CA 1
ATOM 1713 C C . LYS A 1 212 ? 19.288 -1.143 -24.314 1.00 98.00 212 LYS A C 1
ATOM 1715 O O . LYS A 1 212 ? 18.833 -0.782 -25.392 1.00 98.00 212 LYS A O 1
ATOM 1720 N N . LYS A 1 213 ? 19.065 -2.363 -23.810 1.00 98.12 213 LYS A N 1
ATOM 1721 C CA . LYS A 1 213 ? 18.273 -3.390 -24.512 1.00 98.12 213 LYS A CA 1
ATOM 1722 C C . LYS A 1 213 ? 16.856 -2.910 -24.826 1.00 98.12 213 LYS A C 1
ATOM 1724 O O . LYS A 1 213 ? 16.343 -3.178 -25.909 1.00 98.12 213 LYS A O 1
ATOM 1729 N N . TRP A 1 214 ? 16.223 -2.210 -23.886 1.00 98.06 214 TRP A N 1
ATOM 1730 C CA . TRP A 1 214 ? 14.892 -1.648 -24.091 1.00 98.06 214 TRP A CA 1
ATOM 1731 C C . TRP A 1 214 ? 14.892 -0.558 -25.170 1.00 98.06 214 TRP A C 1
ATOM 1733 O O . TRP A 1 214 ? 14.035 -0.585 -26.047 1.00 98.06 214 TRP A O 1
ATOM 1743 N N . VAL A 1 215 ? 15.867 0.356 -25.152 1.00 98.00 215 VAL A N 1
ATOM 1744 C CA . VAL A 1 215 ? 16.019 1.413 -26.165 1.00 98.00 215 VAL A CA 1
ATOM 1745 C C . VAL A 1 215 ? 16.269 0.812 -27.543 1.00 98.00 215 VAL A C 1
ATOM 1747 O O . VAL A 1 215 ? 15.619 1.222 -28.498 1.00 98.00 215 VAL A O 1
ATOM 1750 N N . ASP A 1 216 ? 17.165 -0.170 -27.655 1.00 97.38 216 ASP A N 1
ATOM 1751 C CA . ASP A 1 216 ? 17.462 -0.840 -28.925 1.00 97.38 216 ASP A CA 1
ATOM 1752 C C . ASP A 1 216 ? 16.200 -1.499 -29.500 1.00 97.38 216 ASP A C 1
ATOM 1754 O O . ASP A 1 216 ? 15.900 -1.350 -30.685 1.00 97.38 216 ASP A O 1
ATOM 1758 N N . LYS A 1 217 ? 15.392 -2.136 -28.644 1.00 97.62 217 LYS A N 1
ATOM 1759 C CA . LYS A 1 217 ? 14.081 -2.660 -29.034 1.00 97.62 217 LYS A CA 1
ATOM 1760 C C . LYS A 1 217 ? 13.123 -1.547 -29.472 1.00 97.62 217 LYS A C 1
ATOM 1762 O O . LYS A 1 217 ? 12.522 -1.652 -30.535 1.00 97.62 217 LYS A O 1
ATOM 1767 N N . ALA A 1 218 ? 13.008 -0.466 -28.701 1.00 97.88 218 ALA A N 1
ATOM 1768 C CA . ALA A 1 218 ? 12.139 0.660 -29.037 1.00 97.88 218 ALA A CA 1
ATOM 1769 C C . ALA A 1 218 ? 12.532 1.320 -30.371 1.00 97.88 218 ALA A C 1
ATOM 1771 O O . ALA A 1 218 ? 11.654 1.735 -31.126 1.00 97.88 218 ALA A O 1
ATOM 1772 N N . LYS A 1 219 ? 13.833 1.382 -30.693 1.00 97.94 219 LYS A N 1
ATOM 1773 C CA . LYS A 1 219 ? 14.336 1.859 -31.990 1.00 97.94 219 LYS A CA 1
ATOM 1774 C C . LYS A 1 219 ? 13.867 0.979 -33.140 1.00 97.94 219 LYS A C 1
ATOM 1776 O O . LYS A 1 219 ? 13.424 1.514 -34.151 1.00 97.94 219 LYS A O 1
ATOM 1781 N N . VAL A 1 220 ? 13.956 -0.342 -32.985 1.00 98.00 220 VAL A N 1
ATOM 1782 C CA . VAL A 1 220 ? 13.473 -1.301 -33.988 1.00 98.00 220 VAL A CA 1
ATOM 1783 C C . VAL A 1 220 ? 11.962 -1.164 -34.159 1.00 98.00 220 VAL A C 1
ATOM 1785 O O . VAL A 1 220 ? 11.491 -0.947 -35.273 1.00 98.00 220 VAL A O 1
ATOM 1788 N N . ASP A 1 221 ? 11.212 -1.199 -33.057 1.00 98.00 221 ASP A N 1
ATOM 1789 C CA . ASP A 1 221 ? 9.750 -1.181 -33.080 1.00 98.00 221 ASP A CA 1
ATOM 1790 C C . ASP A 1 221 ? 9.202 0.132 -33.676 1.00 98.00 221 ASP A C 1
ATOM 1792 O O . ASP A 1 221 ? 8.314 0.110 -34.526 1.00 98.00 221 ASP A O 1
ATOM 1796 N N . LEU A 1 222 ? 9.759 1.291 -33.300 1.00 97.94 222 LEU A N 1
ATOM 1797 C CA . LEU A 1 222 ? 9.387 2.578 -33.904 1.00 97.94 222 LEU A CA 1
ATOM 1798 C C . LEU A 1 222 ? 9.964 2.765 -35.317 1.00 97.94 222 LEU A C 1
ATOM 1800 O O . LEU A 1 222 ? 9.387 3.495 -36.120 1.00 97.94 222 LEU A O 1
ATOM 1804 N N . GLY A 1 223 ? 11.067 2.097 -35.656 1.00 97.81 223 GLY A N 1
ATOM 1805 C CA . GLY A 1 223 ? 11.605 2.061 -37.017 1.00 97.81 223 GLY A CA 1
ATOM 1806 C C . GLY A 1 223 ? 10.638 1.388 -37.990 1.00 97.81 223 GLY A C 1
ATOM 1807 O O . GLY A 1 223 ? 10.416 1.909 -39.084 1.00 97.81 223 GLY A O 1
ATOM 1808 N N . LEU A 1 224 ? 9.990 0.303 -37.553 1.00 97.75 224 LEU A N 1
ATOM 1809 C CA . LEU A 1 224 ? 8.913 -0.355 -38.298 1.00 97.75 224 LEU A CA 1
ATOM 1810 C C . LEU A 1 224 ? 7.723 0.588 -38.523 1.00 97.75 224 LEU A C 1
ATOM 1812 O O . LEU A 1 224 ? 7.188 0.637 -39.628 1.00 97.75 224 LEU A O 1
ATOM 1816 N N . VAL A 1 225 ? 7.348 1.390 -37.517 1.00 97.38 225 VAL A N 1
ATOM 1817 C CA . VAL A 1 225 ? 6.283 2.411 -37.645 1.00 97.38 225 VAL A CA 1
ATOM 1818 C C . VAL A 1 225 ? 6.631 3.470 -38.699 1.00 97.38 225 VAL A C 1
ATOM 1820 O O . VAL A 1 225 ? 5.743 3.977 -39.379 1.00 97.38 225 VAL A O 1
ATOM 1823 N N . LEU A 1 226 ? 7.917 3.788 -38.873 1.00 96.50 226 LEU A N 1
ATOM 1824 C CA . LEU A 1 226 ? 8.393 4.702 -39.916 1.00 96.50 226 LEU A CA 1
ATOM 1825 C C . LEU A 1 226 ? 8.530 4.045 -41.306 1.00 96.50 226 LEU A C 1
ATOM 1827 O O . LEU A 1 226 ? 8.868 4.747 -42.261 1.00 96.50 226 LEU A O 1
ATOM 1831 N N . GLY A 1 227 ? 8.284 2.735 -41.430 1.00 96.69 227 GLY A N 1
ATOM 1832 C CA . GLY A 1 227 ? 8.389 1.973 -42.680 1.00 96.69 227 GLY A CA 1
ATOM 1833 C C . GLY A 1 227 ? 9.782 1.405 -42.979 1.00 96.69 227 GLY A C 1
ATOM 1834 O O . GLY A 1 227 ? 10.032 0.954 -44.095 1.00 96.69 227 GLY A O 1
ATOM 1835 N N . PHE A 1 228 ? 10.706 1.421 -42.015 1.00 97.25 228 PHE A N 1
ATOM 1836 C CA . PHE A 1 228 ? 12.038 0.831 -42.180 1.00 97.25 228 PHE A CA 1
ATOM 1837 C C . PHE A 1 228 ? 12.026 -0.670 -41.853 1.00 97.25 228 PHE A C 1
ATOM 1839 O O . PHE A 1 228 ? 11.220 -1.111 -41.036 1.00 97.25 228 PHE A O 1
ATOM 1846 N N . PRO A 1 229 ? 12.924 -1.479 -42.447 1.00 96.56 229 PRO A N 1
ATOM 1847 C CA . PRO A 1 229 ? 13.000 -2.908 -42.153 1.00 96.56 229 PRO A CA 1
ATOM 1848 C C . PRO A 1 229 ? 13.463 -3.172 -40.711 1.00 96.56 229 PRO A C 1
ATOM 1850 O O . PRO A 1 229 ? 14.287 -2.436 -40.171 1.00 96.56 229 PRO A O 1
ATOM 1853 N N . GLN A 1 230 ? 13.004 -4.281 -40.117 1.00 94.81 230 GLN A N 1
ATOM 1854 C CA . GLN A 1 230 ? 13.321 -4.674 -38.731 1.00 94.81 230 GLN A CA 1
ATOM 1855 C C . GLN A 1 230 ? 14.830 -4.750 -38.450 1.00 94.81 230 GLN A C 1
ATOM 1857 O O . GLN A 1 230 ? 15.296 -4.375 -37.378 1.00 94.81 230 GLN A O 1
ATOM 1862 N N . ASN A 1 231 ? 15.600 -5.218 -39.432 1.00 93.38 231 ASN A N 1
ATOM 1863 C CA . ASN A 1 231 ? 17.046 -5.398 -39.333 1.00 93.38 231 ASN A CA 1
ATOM 1864 C C . ASN A 1 231 ? 17.811 -4.216 -39.939 1.00 93.38 231 ASN A C 1
ATOM 1866 O O . ASN A 1 231 ? 18.819 -4.421 -40.619 1.00 93.38 231 ASN A O 1
ATOM 1870 N N . TRP A 1 232 ? 17.328 -2.987 -39.736 1.00 94.94 232 TRP A N 1
ATOM 1871 C CA . TRP A 1 232 ? 18.040 -1.802 -40.199 1.00 94.94 232 TRP A CA 1
ATOM 1872 C C . TRP A 1 232 ? 19.450 -1.769 -39.598 1.00 94.94 232 TRP A C 1
ATOM 1874 O O . TRP A 1 232 ? 19.638 -1.783 -38.381 1.00 94.94 232 TRP A O 1
ATOM 1884 N N . LYS A 1 233 ? 20.456 -1.747 -40.470 1.00 93.69 233 LYS A N 1
ATOM 1885 C CA . LYS A 1 233 ? 21.871 -1.668 -40.113 1.00 93.69 233 LYS A CA 1
ATOM 1886 C C . LYS A 1 233 ? 22.536 -0.654 -41.021 1.00 93.69 233 LYS A C 1
ATOM 1888 O O . LYS A 1 233 ? 22.190 -0.537 -42.194 1.00 93.69 233 LYS A O 1
ATOM 1893 N N . ASN A 1 234 ? 23.519 0.047 -40.480 1.00 93.19 234 ASN A N 1
ATOM 1894 C CA . ASN A 1 234 ? 24.361 0.945 -41.247 1.00 93.19 234 ASN A CA 1
ATOM 1895 C C . ASN A 1 234 ? 25.829 0.673 -40.918 1.00 93.19 234 ASN A C 1
ATOM 1897 O O . ASN A 1 234 ? 26.165 0.440 -39.759 1.00 93.19 234 ASN A O 1
ATOM 1901 N N . ALA A 1 235 ? 26.688 0.687 -41.937 1.00 93.00 235 ALA A N 1
ATOM 1902 C CA . ALA A 1 235 ? 28.130 0.536 -41.766 1.00 93.00 235 ALA A CA 1
ATOM 1903 C C . ALA A 1 235 ? 28.778 1.801 -41.175 1.00 93.00 235 ALA A C 1
ATOM 1905 O O . ALA A 1 235 ? 29.781 1.717 -40.468 1.00 93.00 235 ALA A O 1
ATOM 1906 N N . SER A 1 236 ? 28.203 2.977 -41.441 1.00 94.69 236 SER A N 1
ATOM 1907 C CA . SER A 1 236 ? 28.717 4.251 -40.949 1.00 94.69 236 SER A CA 1
ATOM 1908 C C . SER A 1 236 ? 28.176 4.570 -39.560 1.00 94.69 236 SER A C 1
ATOM 1910 O O . SER A 1 236 ? 26.965 4.652 -39.356 1.00 94.69 236 SER A O 1
ATOM 1912 N N . LYS A 1 237 ? 29.085 4.847 -38.620 1.00 92.19 237 LYS A N 1
ATOM 1913 C CA . LYS A 1 237 ? 28.750 5.349 -37.276 1.00 92.19 237 LYS A CA 1
ATOM 1914 C C . LYS A 1 237 ? 28.194 6.778 -37.295 1.00 92.19 237 LYS A C 1
ATOM 1916 O O . LYS A 1 237 ? 27.557 7.185 -36.332 1.00 92.19 237 LYS A O 1
ATOM 1921 N N . ASN A 1 238 ? 28.423 7.519 -38.382 1.00 94.69 238 ASN A N 1
ATOM 1922 C CA . ASN A 1 238 ? 27.963 8.901 -38.530 1.00 94.69 238 ASN A CA 1
ATOM 1923 C C . ASN A 1 238 ? 26.504 8.980 -38.996 1.00 94.69 238 ASN A C 1
ATOM 1925 O O . ASN A 1 238 ? 25.893 10.043 -38.921 1.00 94.69 238 ASN A O 1
ATOM 1929 N N . ILE A 1 239 ? 25.935 7.876 -39.496 1.00 94.94 239 ILE A N 1
ATOM 1930 C CA . ILE A 1 239 ? 24.547 7.860 -39.949 1.00 94.94 239 ILE A CA 1
ATOM 1931 C C . ILE A 1 239 ? 23.643 7.478 -38.779 1.00 94.94 239 ILE A C 1
ATOM 1933 O O . ILE A 1 239 ? 23.640 6.338 -38.316 1.00 94.94 239 ILE A O 1
ATOM 1937 N N . LEU A 1 240 ? 22.830 8.442 -38.346 1.00 95.62 240 LEU A N 1
ATOM 1938 C CA . LEU A 1 240 ? 21.830 8.249 -37.298 1.00 95.62 240 LEU A CA 1
ATOM 1939 C C . LEU A 1 240 ? 20.773 7.212 -37.697 1.00 95.62 240 LEU A C 1
ATOM 1941 O O . LEU A 1 240 ? 20.364 7.121 -38.869 1.00 95.62 240 LEU A O 1
ATOM 1945 N N . HIS A 1 241 ? 20.282 6.485 -36.689 1.00 96.56 241 HIS A N 1
ATOM 1946 C CA . HIS A 1 241 ? 19.140 5.587 -36.836 1.00 96.56 241 HIS A CA 1
ATOM 1947 C C . HIS A 1 241 ? 17.921 6.378 -37.341 1.00 96.56 241 HIS A C 1
ATOM 1949 O O . HIS A 1 241 ? 17.729 7.507 -36.891 1.00 96.56 241 HIS A O 1
ATOM 1955 N N . PRO A 1 242 ? 17.066 5.837 -38.233 1.00 96.81 242 PRO A N 1
ATOM 1956 C CA . PRO A 1 242 ? 15.952 6.588 -38.813 1.00 96.81 242 PRO A CA 1
ATOM 1957 C C . PRO A 1 242 ? 15.033 7.262 -37.788 1.00 96.81 242 PRO A C 1
ATOM 1959 O O . PRO A 1 242 ? 14.629 8.400 -37.989 1.00 96.81 242 PRO A O 1
ATOM 1962 N N . VAL A 1 243 ? 14.775 6.592 -36.662 1.00 97.31 243 VAL A N 1
ATOM 1963 C CA . VAL A 1 243 ? 13.971 7.137 -35.552 1.00 97.31 243 VAL A CA 1
ATOM 1964 C C . VAL A 1 243 ? 14.625 8.323 -34.834 1.00 97.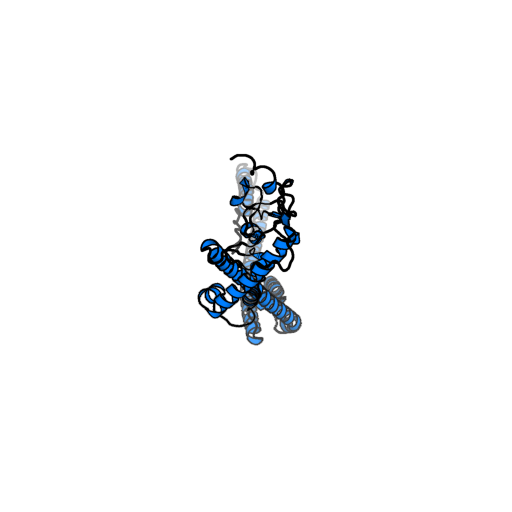31 243 VAL A C 1
ATOM 1966 O O . VAL A 1 243 ? 13.919 9.128 -34.250 1.00 97.31 243 VAL A O 1
ATOM 1969 N N . GLU A 1 244 ? 15.954 8.444 -34.864 1.00 96.88 244 GLU A N 1
ATOM 1970 C CA . GLU A 1 244 ? 16.700 9.532 -34.210 1.00 96.88 244 GLU A CA 1
ATOM 1971 C C . GLU A 1 244 ? 16.883 10.748 -35.128 1.00 96.88 244 GLU A C 1
ATOM 1973 O O . GLU A 1 244 ? 17.406 11.776 -34.703 1.00 96.88 244 GLU A O 1
ATOM 1978 N N . ARG A 1 245 ? 16.479 10.643 -36.398 1.00 95.75 245 ARG A N 1
ATOM 1979 C CA . ARG A 1 245 ? 16.525 11.763 -37.342 1.00 95.75 245 ARG A CA 1
ATOM 1980 C C . ARG A 1 245 ? 15.428 12.765 -37.004 1.00 95.75 245 ARG A C 1
ATOM 1982 O O . ARG A 1 245 ? 14.377 12.396 -36.492 1.00 95.75 245 ARG A O 1
ATOM 1989 N N . VAL A 1 246 ? 15.627 14.023 -37.392 1.00 93.31 246 VAL A N 1
ATOM 1990 C CA . VAL A 1 246 ? 14.634 15.100 -37.200 1.00 93.31 246 VAL A CA 1
ATOM 1991 C C . VAL A 1 246 ? 13.294 14.784 -37.886 1.00 93.31 246 VAL A C 1
ATOM 1993 O O . VAL A 1 246 ? 12.245 15.206 -37.405 1.00 93.31 246 VAL A O 1
ATOM 1996 N N . THR A 1 247 ? 13.326 13.984 -38.957 1.00 93.50 247 THR A N 1
ATOM 1997 C CA . THR A 1 247 ? 12.149 13.486 -39.689 1.00 93.50 247 THR A CA 1
ATOM 1998 C C . THR A 1 247 ? 11.423 12.330 -38.986 1.00 93.50 247 THR A C 1
ATOM 2000 O O . THR A 1 247 ? 10.306 11.983 -39.363 1.00 93.50 247 THR A O 1
ATOM 2003 N N . GLY A 1 248 ? 12.032 11.719 -37.965 1.00 95.25 248 GLY A N 1
ATOM 2004 C CA . GLY A 1 248 ? 11.442 10.667 -37.140 1.00 95.25 248 GLY A CA 1
ATOM 2005 C C . GLY A 1 248 ? 10.491 11.248 -36.097 1.00 95.25 248 GLY A C 1
ATOM 2006 O O . GLY A 1 248 ? 10.849 11.383 -34.927 1.00 95.25 248 GLY A O 1
ATOM 2007 N N . ARG A 1 249 ? 9.280 11.614 -36.527 1.00 96.75 249 ARG A N 1
ATOM 2008 C CA . ARG A 1 249 ? 8.249 12.226 -35.679 1.00 96.75 249 ARG A CA 1
ATOM 2009 C C . ARG A 1 249 ? 7.044 11.306 -35.496 1.00 96.75 249 ARG A C 1
ATOM 2011 O O . ARG A 1 249 ? 6.637 10.607 -36.424 1.00 96.75 249 ARG A O 1
ATOM 2018 N N . PHE A 1 250 ? 6.481 11.312 -34.289 1.00 97.31 250 PHE A N 1
ATOM 2019 C CA . PHE A 1 250 ? 5.466 10.356 -33.852 1.00 97.31 250 PHE A CA 1
ATOM 2020 C C . PHE A 1 250 ? 4.263 11.034 -33.190 1.00 97.31 250 PHE A C 1
ATOM 2022 O O . PHE A 1 250 ? 4.411 11.914 -32.339 1.00 97.31 250 PHE A O 1
ATOM 2029 N N . PHE A 1 251 ? 3.068 10.522 -33.484 1.00 95.19 251 PHE A N 1
ATOM 2030 C CA . PHE A 1 251 ? 1.834 10.824 -32.758 1.00 95.19 251 PHE A CA 1
ATOM 2031 C C . PHE A 1 251 ? 1.322 9.598 -32.024 1.00 95.19 251 PHE A C 1
ATOM 2033 O O . PHE A 1 251 ? 1.245 8.514 -32.595 1.00 95.19 251 PHE A O 1
ATOM 2040 N N . CYS A 1 252 ? 0.879 9.770 -30.780 1.00 95.00 252 CYS A N 1
ATOM 2041 C CA . CYS A 1 252 ? 0.141 8.718 -30.093 1.00 95.00 252 CYS A CA 1
ATOM 2042 C C . CYS A 1 252 ? -1.309 8.683 -30.597 1.00 95.00 252 CYS A C 1
ATOM 2044 O O . CYS A 1 252 ? -2.115 9.545 -30.241 1.00 95.00 252 CYS A O 1
ATOM 2046 N N . LYS A 1 253 ? -1.671 7.651 -31.366 1.00 93.12 253 LYS A N 1
ATOM 2047 C CA . LYS A 1 253 ? -3.020 7.491 -31.938 1.00 93.12 253 LYS A CA 1
ATOM 2048 C C . LYS A 1 253 ? -4.111 7.255 -30.894 1.00 93.12 253 LYS A C 1
ATOM 2050 O O . LYS A 1 253 ? -5.290 7.396 -31.191 1.00 93.12 253 LYS A O 1
ATOM 2055 N N . ARG A 1 254 ? -3.735 6.871 -29.667 1.00 89.81 254 ARG A N 1
ATOM 2056 C CA . ARG A 1 254 ? -4.695 6.611 -28.583 1.00 89.81 254 ARG A CA 1
ATOM 2057 C C . ARG A 1 254 ? -5.182 7.877 -27.894 1.00 89.81 254 ARG A C 1
ATOM 2059 O O . ARG A 1 254 ? -6.364 7.973 -27.588 1.00 89.81 254 ARG A O 1
ATOM 2066 N N . CYS A 1 255 ? -4.275 8.794 -27.566 1.00 89.00 255 CYS A N 1
ATOM 2067 C CA . CYS A 1 255 ? -4.601 9.953 -26.733 1.00 89.00 255 CYS A CA 1
ATOM 2068 C C . CYS A 1 255 ? -4.413 11.296 -27.447 1.00 89.00 255 CYS A C 1
ATOM 2070 O O . CYS A 1 255 ? -4.881 12.309 -26.927 1.00 89.00 255 CYS A O 1
ATOM 2072 N N . GLY A 1 256 ? -3.682 11.340 -28.571 1.00 89.12 256 GLY A N 1
ATOM 2073 C CA . GLY A 1 256 ? -3.319 12.590 -29.250 1.00 89.12 256 GLY A CA 1
ATOM 2074 C C . GLY A 1 256 ? -2.642 13.606 -28.320 1.00 89.12 256 GLY A C 1
ATOM 2075 O O . GLY A 1 256 ? -2.761 14.814 -28.508 1.00 89.12 256 GLY A O 1
ATOM 2076 N N . CYS A 1 257 ? -2.039 13.149 -27.218 1.00 87.88 257 CYS A N 1
ATOM 2077 C CA . CYS A 1 257 ? -1.387 14.011 -26.242 1.00 87.88 257 CYS A CA 1
ATOM 2078 C C . CYS A 1 257 ? 0.081 14.167 -26.581 1.00 87.88 257 CYS A C 1
ATOM 2080 O O . CYS A 1 257 ? 0.763 13.200 -26.912 1.00 87.88 257 CYS A O 1
ATOM 2082 N N . VAL A 1 258 ? 0.547 15.393 -26.416 1.00 90.50 258 VAL A N 1
ATOM 2083 C CA . VAL A 1 258 ? 1.894 15.834 -26.725 1.00 90.50 258 VAL A CA 1
ATOM 2084 C C . VAL A 1 258 ? 2.353 16.622 -25.502 1.00 90.50 258 VAL A C 1
ATOM 2086 O O . VAL A 1 258 ? 1.574 17.412 -24.959 1.00 90.50 258 VAL A O 1
ATOM 2089 N N . GLU A 1 259 ? 3.557 16.349 -24.992 1.00 89.62 259 GLU A N 1
ATOM 2090 C CA . GLU A 1 259 ? 4.086 17.104 -23.848 1.00 89.62 259 GLU A CA 1
ATOM 2091 C C . GLU A 1 259 ? 4.232 18.589 -24.218 1.00 89.62 259 GLU A C 1
ATOM 2093 O O . GLU A 1 259 ? 4.448 18.926 -25.379 1.00 89.62 259 GLU A O 1
ATOM 2098 N N . GLN A 1 260 ? 4.176 19.484 -23.227 1.00 91.38 260 GLN A N 1
ATOM 2099 C CA . GLN A 1 260 ? 4.226 20.936 -23.451 1.00 91.38 260 GLN A CA 1
ATOM 2100 C C . GLN A 1 260 ? 5.433 21.374 -24.304 1.00 91.38 260 GLN A C 1
ATOM 2102 O O . GLN A 1 260 ? 5.297 22.279 -25.122 1.00 91.38 260 GLN A O 1
ATOM 2107 N N . LYS A 1 261 ? 6.586 20.701 -24.170 1.00 93.69 261 LYS A N 1
ATOM 2108 C CA . LYS A 1 261 ? 7.801 20.986 -24.955 1.00 93.69 261 LYS A CA 1
ATOM 2109 C C . LYS A 1 261 ? 7.682 20.664 -26.455 1.00 93.69 261 LYS A C 1
ATOM 2111 O O . LYS A 1 261 ? 8.442 21.206 -27.238 1.00 93.69 261 LYS A O 1
ATOM 2116 N N . TYR A 1 262 ? 6.734 19.812 -26.843 1.00 94.19 262 TYR A N 1
ATOM 2117 C CA . TYR A 1 262 ? 6.459 19.412 -28.230 1.00 94.19 262 TYR A CA 1
ATOM 2118 C C . TYR A 1 262 ? 5.185 20.070 -28.782 1.00 94.19 262 TYR A C 1
ATOM 2120 O O . TYR A 1 262 ? 4.728 19.745 -29.873 1.00 94.19 262 TYR A O 1
ATOM 2128 N N . ARG A 1 263 ? 4.554 20.973 -28.019 1.00 92.38 263 ARG A N 1
ATOM 2129 C CA . ARG A 1 263 ? 3.253 21.549 -28.381 1.00 92.38 263 ARG A CA 1
ATOM 2130 C C . ARG A 1 263 ? 3.299 22.366 -29.674 1.00 92.38 263 ARG A C 1
ATOM 2132 O O . ARG A 1 263 ? 2.296 22.392 -30.375 1.00 92.38 263 ARG A O 1
ATOM 2139 N N . MET A 1 264 ? 4.433 23.007 -29.961 1.00 92.00 264 MET A N 1
ATOM 2140 C CA . MET A 1 264 ? 4.647 23.773 -31.194 1.00 92.00 264 MET A CA 1
ATOM 2141 C C . MET A 1 264 ? 4.734 22.855 -32.415 1.00 92.00 264 MET A C 1
ATOM 2143 O O . MET A 1 264 ? 4.028 23.078 -33.389 1.00 92.00 264 MET A O 1
ATOM 2147 N N . ASP A 1 265 ? 5.529 21.788 -32.317 1.00 91.94 265 ASP A N 1
ATOM 2148 C CA . ASP A 1 265 ? 5.701 20.801 -33.390 1.00 91.94 265 ASP A CA 1
ATOM 2149 C C . ASP A 1 265 ? 4.436 19.954 -33.605 1.00 91.94 265 ASP A C 1
ATOM 2151 O O . ASP A 1 265 ? 4.251 19.338 -34.649 1.00 91.94 265 ASP A O 1
ATOM 2155 N N . GLY A 1 266 ? 3.589 19.836 -32.578 1.00 92.81 266 GLY A N 1
ATOM 2156 C CA . GLY A 1 266 ? 2.426 18.952 -32.571 1.00 92.81 266 GLY A CA 1
ATOM 2157 C C . GLY A 1 266 ? 2.781 17.463 -32.495 1.00 92.81 266 GLY A C 1
ATOM 2158 O O . GLY A 1 266 ? 1.920 16.664 -32.150 1.00 92.81 266 GLY A O 1
ATOM 2159 N N . CYS A 1 267 ? 4.032 17.074 -32.730 1.00 95.00 267 CYS A N 1
ATOM 2160 C CA . CYS A 1 267 ? 4.506 15.695 -32.754 1.00 95.00 267 CYS A CA 1
ATOM 2161 C C . CYS A 1 267 ? 5.670 15.474 -31.775 1.00 95.00 267 CYS A C 1
ATOM 2163 O O . CYS A 1 267 ? 6.368 16.400 -31.367 1.00 95.00 267 CYS A O 1
ATOM 2165 N N . MET A 1 268 ? 5.891 14.222 -31.375 1.00 96.88 268 MET A N 1
ATOM 2166 C CA . MET A 1 268 ? 6.999 13.844 -30.494 1.00 96.88 268 MET A CA 1
ATOM 2167 C C . MET A 1 268 ? 8.185 13.335 -31.315 1.00 96.88 268 MET A C 1
ATOM 2169 O O . MET A 1 268 ? 7.998 12.596 -32.279 1.00 96.88 268 MET A O 1
ATOM 2173 N N . ASP A 1 269 ? 9.405 13.685 -30.914 1.00 97.12 269 ASP A N 1
ATOM 2174 C CA . ASP A 1 269 ? 10.611 12.978 -31.366 1.00 97.12 269 ASP A CA 1
ATOM 2175 C C . ASP A 1 269 ? 10.704 11.578 -30.712 1.00 97.12 269 ASP A C 1
ATOM 2177 O O . ASP A 1 269 ? 9.850 11.183 -29.907 1.00 97.12 269 ASP A O 1
ATOM 2181 N N . PHE A 1 270 ? 11.751 10.811 -31.024 1.00 97.81 270 PHE A N 1
ATOM 2182 C CA . PHE A 1 270 ? 11.962 9.487 -30.429 1.00 97.81 270 PHE A CA 1
ATOM 2183 C C . PHE A 1 270 ? 12.055 9.507 -28.894 1.00 97.81 270 PHE A C 1
ATOM 2185 O O . PHE A 1 270 ? 11.483 8.637 -28.232 1.00 97.81 270 PHE A O 1
ATOM 2192 N N . ALA A 1 271 ? 12.722 10.505 -28.305 1.00 97.50 271 ALA A N 1
ATOM 2193 C CA . ALA A 1 271 ? 12.841 10.620 -26.851 1.00 97.50 271 ALA A CA 1
ATOM 2194 C C . ALA A 1 271 ? 11.478 10.898 -26.196 1.00 97.50 271 ALA A C 1
ATOM 2196 O O . ALA A 1 271 ? 11.142 10.305 -25.170 1.00 97.50 271 ALA A O 1
ATOM 2197 N N . GLY A 1 272 ? 10.674 11.762 -26.813 1.00 96.88 272 GLY A N 1
ATOM 2198 C CA . GLY A 1 272 ? 9.307 12.070 -26.421 1.00 96.88 272 GLY A CA 1
ATOM 2199 C C . GLY A 1 272 ? 8.389 10.866 -26.545 1.00 96.88 272 GLY A C 1
ATOM 2200 O O . GLY A 1 272 ? 7.640 10.581 -25.615 1.00 96.88 272 GLY A O 1
ATOM 2201 N N . ALA A 1 273 ? 8.496 10.111 -27.641 1.00 97.44 273 ALA A N 1
ATOM 2202 C CA . ALA A 1 273 ? 7.741 8.880 -27.838 1.00 97.44 273 ALA A CA 1
ATOM 2203 C C . ALA A 1 273 ? 8.095 7.823 -26.780 1.00 97.44 273 ALA A C 1
ATOM 2205 O O . ALA A 1 273 ? 7.191 7.204 -26.224 1.00 97.44 273 ALA A O 1
ATOM 2206 N N . CYS A 1 274 ? 9.378 7.653 -26.438 1.00 97.62 274 CYS A N 1
ATOM 2207 C CA . CYS A 1 274 ? 9.824 6.737 -25.379 1.00 97.62 274 CYS A CA 1
ATOM 2208 C C . CYS A 1 274 ? 9.297 7.129 -23.988 1.00 97.62 274 CYS A C 1
ATOM 2210 O O . CYS A 1 274 ? 8.845 6.271 -23.226 1.00 97.62 274 CYS A O 1
ATOM 2212 N N . LEU A 1 275 ? 9.324 8.428 -23.673 1.00 96.44 275 LEU A N 1
ATOM 2213 C CA . LEU A 1 275 ? 8.850 8.979 -22.400 1.00 96.44 275 LEU A CA 1
ATOM 2214 C C . LEU A 1 275 ? 7.323 9.057 -22.301 1.00 96.44 275 LEU A C 1
ATOM 2216 O O . LEU A 1 275 ? 6.792 9.205 -21.198 1.00 96.44 275 LEU A O 1
ATOM 2220 N N . HIS A 1 276 ? 6.619 8.961 -23.430 1.00 95.31 276 HIS A N 1
ATOM 2221 C CA . HIS A 1 276 ? 5.184 9.174 -23.506 1.00 95.31 276 HIS A CA 1
ATOM 2222 C C . HIS A 1 276 ? 4.413 8.221 -22.586 1.00 95.31 276 HIS A C 1
ATOM 2224 O O . HIS A 1 276 ? 4.422 6.995 -22.742 1.00 95.31 276 HIS A O 1
ATOM 2230 N N . GLU A 1 277 ? 3.674 8.807 -21.650 1.00 92.69 277 GLU A N 1
ATOM 2231 C CA . GLU A 1 277 ? 2.725 8.096 -20.810 1.00 92.69 277 GLU A CA 1
ATOM 2232 C C . GLU A 1 277 ? 1.308 8.310 -21.350 1.00 92.69 277 GLU A C 1
ATOM 2234 O O . GLU A 1 277 ? 0.705 9.373 -21.194 1.00 92.69 277 GLU A O 1
ATOM 2239 N N . CYS A 1 278 ? 0.767 7.286 -22.014 1.00 89.88 278 CYS A N 1
ATOM 2240 C CA . CYS A 1 278 ? -0.549 7.379 -22.633 1.00 89.88 278 CYS A CA 1
ATOM 2241 C C . CYS A 1 278 ? -1.655 7.428 -21.570 1.00 89.88 278 CYS A C 1
ATOM 2243 O O . CYS A 1 278 ? -2.031 6.407 -20.985 1.00 89.88 278 CYS A O 1
ATOM 2245 N N . VAL A 1 279 ? -2.240 8.611 -21.385 1.00 84.44 279 VAL A N 1
ATOM 2246 C CA . VAL A 1 279 ? -3.451 8.807 -20.585 1.00 84.44 279 VAL A CA 1
ATOM 2247 C C . VAL A 1 279 ? -4.661 8.576 -21.489 1.00 84.44 279 VAL A C 1
ATOM 2249 O O . VAL A 1 279 ? -5.068 9.455 -22.244 1.00 84.44 279 VAL A O 1
ATOM 2252 N N . VAL A 1 280 ? -5.218 7.363 -21.471 1.00 72.75 280 VAL A N 1
ATOM 2253 C CA . VAL A 1 280 ? -6.446 7.063 -22.225 1.00 72.75 280 VAL A CA 1
ATOM 2254 C C . VAL A 1 280 ? -7.622 7.744 -21.531 1.00 72.75 280 VAL A C 1
ATOM 2256 O O . VAL A 1 280 ? -7.991 7.394 -20.414 1.00 72.75 280 VAL A O 1
ATOM 2259 N N . GLY A 1 281 ? -8.229 8.720 -22.193 1.00 64.56 281 GLY A N 1
ATOM 2260 C CA . GLY A 1 281 ? -9.387 9.452 -21.695 1.00 64.56 281 GLY A CA 1
ATOM 2261 C C . GLY A 1 281 ? -9.896 10.408 -22.761 1.00 64.56 281 GLY A C 1
ATOM 2262 O O . GLY A 1 281 ? -9.122 10.877 -23.593 1.00 64.56 281 GLY A O 1
ATOM 2263 N N . ASN A 1 282 ? -11.200 10.673 -22.766 1.00 55.59 282 ASN A N 1
ATOM 2264 C CA . ASN A 1 282 ? -11.763 11.626 -23.710 1.00 55.59 282 ASN A CA 1
ATOM 2265 C C . ASN A 1 282 ? -11.403 13.043 -23.231 1.00 55.59 282 ASN A C 1
ATOM 2267 O O . ASN A 1 282 ? -12.008 13.548 -22.280 1.00 55.59 282 ASN A O 1
ATOM 2271 N N . LYS A 1 283 ? -10.396 13.649 -23.874 1.00 59.62 283 LYS A N 1
ATOM 2272 C CA . LYS A 1 283 ? -9.969 15.035 -23.634 1.00 59.62 283 LYS A CA 1
ATOM 2273 C C . LYS A 1 283 ? -11.129 16.021 -23.779 1.00 59.62 283 LYS A C 1
ATOM 2275 O O . LYS A 1 283 ? -11.242 16.917 -22.952 1.00 59.62 283 LYS A O 1
ATOM 2280 N N . GLU A 1 284 ? -12.018 15.811 -24.752 1.00 58.34 284 GLU A N 1
ATOM 2281 C CA . GLU A 1 284 ? -13.173 16.686 -25.009 1.00 58.34 284 GLU A CA 1
ATOM 2282 C C . GLU A 1 284 ? -14.179 16.670 -23.855 1.00 58.34 284 GLU A C 1
ATOM 2284 O O . GLU A 1 284 ? -14.851 17.661 -23.595 1.00 58.34 284 GLU A O 1
ATOM 2289 N N . LYS A 1 285 ? -14.263 15.557 -23.116 1.00 56.66 285 LYS A N 1
ATOM 2290 C CA . LYS A 1 285 ? -15.175 15.417 -21.969 1.00 56.66 285 LYS A CA 1
ATOM 2291 C C . LYS A 1 285 ? -14.519 15.735 -20.623 1.00 56.66 285 LYS A C 1
ATOM 2293 O O . LYS A 1 285 ? -15.131 15.464 -19.592 1.00 56.66 285 LYS A O 1
ATOM 2298 N N . GLY A 1 286 ? -13.267 16.207 -20.600 1.00 57.06 286 GLY A N 1
ATOM 2299 C CA . GLY A 1 286 ? -12.527 16.505 -19.364 1.00 57.06 286 GLY A CA 1
ATOM 2300 C C . GLY A 1 286 ? -12.301 15.298 -18.437 1.00 57.06 286 GLY A C 1
ATOM 2301 O O . GLY A 1 286 ? -11.849 15.457 -17.307 1.00 57.06 286 GLY A O 1
ATOM 2302 N N . ARG A 1 287 ? -12.605 14.072 -18.888 1.00 57.22 287 ARG A N 1
ATOM 2303 C CA . ARG A 1 287 ? -12.479 12.838 -18.099 1.00 57.22 287 ARG A CA 1
ATOM 2304 C C . ARG A 1 287 ? -11.223 12.090 -18.522 1.00 57.22 287 ARG A C 1
ATOM 2306 O O . ARG A 1 287 ? -11.279 11.122 -19.286 1.00 57.22 287 ARG A O 1
ATOM 2313 N N . LEU A 1 288 ? -10.082 12.525 -17.999 1.00 59.16 288 LEU A N 1
ATOM 2314 C CA . LEU A 1 288 ? -8.877 11.702 -17.993 1.00 59.16 288 LEU A CA 1
ATOM 2315 C C . LEU A 1 288 ? -9.152 10.515 -17.062 1.00 59.16 288 LEU A C 1
ATOM 2317 O O . LEU A 1 288 ? -9.307 10.700 -15.856 1.00 59.16 288 LEU A O 1
ATOM 2321 N N . ARG A 1 289 ? -9.268 9.291 -17.596 1.00 59.22 289 ARG A N 1
ATOM 2322 C CA . ARG A 1 289 ? -9.333 8.097 -16.742 1.00 59.22 289 ARG A CA 1
ATOM 2323 C C . ARG A 1 289 ? -7.946 7.905 -16.134 1.00 59.22 289 ARG A C 1
ATOM 2325 O O . ARG A 1 289 ? -7.098 7.221 -16.694 1.00 59.22 289 ARG A O 1
ATOM 2332 N N . THR A 1 290 ? -7.732 8.486 -14.962 1.00 57.38 290 THR A N 1
ATOM 2333 C CA . THR A 1 290 ? -6.513 8.362 -14.147 1.00 57.38 290 THR A CA 1
ATOM 2334 C C . THR A 1 290 ? -6.195 6.921 -13.725 1.00 57.38 290 THR A C 1
ATOM 2336 O O . THR A 1 290 ? -5.108 6.662 -13.221 1.00 57.38 290 THR A O 1
ATOM 2339 N N . GLY A 1 291 ? -7.105 5.964 -13.950 1.00 56.88 291 GLY A N 1
ATOM 2340 C CA . GLY A 1 291 ? -6.997 4.607 -13.411 1.00 56.88 291 GLY A CA 1
ATOM 2341 C C . GLY A 1 291 ? -6.210 3.582 -14.236 1.00 56.88 291 GLY A C 1
ATOM 2342 O O . GLY A 1 291 ? -5.691 2.638 -13.650 1.00 56.88 291 GLY A O 1
ATOM 2343 N N . LYS A 1 292 ? -6.099 3.707 -15.570 1.00 64.88 292 LYS A N 1
ATOM 2344 C CA . LYS A 1 292 ? -5.455 2.661 -16.397 1.00 64.88 292 LYS A CA 1
ATOM 2345 C C . LYS A 1 292 ? -4.380 3.244 -17.307 1.00 64.88 292 LYS A C 1
ATOM 2347 O O . LYS A 1 292 ? -4.609 3.502 -18.486 1.00 64.88 292 LYS A O 1
ATOM 2352 N N . LYS A 1 293 ? -3.193 3.436 -16.729 1.00 73.12 293 LYS A N 1
ATOM 2353 C CA . LYS A 1 293 ? -1.963 3.748 -17.464 1.00 73.12 293 LYS A CA 1
ATOM 2354 C C . LYS A 1 293 ? -1.670 2.592 -18.420 1.00 73.12 293 LYS A C 1
ATOM 2356 O O . LYS A 1 293 ? -1.578 1.438 -17.999 1.00 73.12 293 LYS A O 1
ATOM 2361 N N . VAL A 1 294 ? -1.605 2.888 -19.712 1.00 81.75 294 VAL A N 1
ATOM 2362 C CA . VAL A 1 294 ? -1.345 1.877 -20.741 1.00 81.75 294 VAL A CA 1
ATOM 2363 C C . VAL A 1 294 ? 0.152 1.583 -20.778 1.00 81.75 294 VAL A C 1
ATOM 2365 O O . VAL A 1 294 ? 0.970 2.493 -20.667 1.00 81.75 294 VAL A O 1
ATOM 2368 N N . ILE A 1 295 ? 0.501 0.304 -20.918 1.00 87.81 295 ILE A N 1
ATOM 2369 C CA . ILE A 1 295 ? 1.885 -0.135 -21.128 1.00 87.81 295 ILE A CA 1
ATOM 2370 C C . ILE A 1 295 ? 2.378 0.469 -22.446 1.00 87.81 295 ILE A C 1
ATOM 2372 O O . ILE A 1 295 ? 1.643 0.459 -23.433 1.00 87.81 295 ILE A O 1
ATOM 2376 N N . TRP A 1 296 ? 3.597 1.005 -22.461 1.00 95.00 296 TRP A N 1
ATOM 2377 C CA . TRP A 1 296 ? 4.174 1.545 -23.687 1.00 95.00 296 TRP A CA 1
ATOM 2378 C C . TRP A 1 296 ? 4.242 0.464 -24.775 1.00 95.00 296 TRP A C 1
ATOM 2380 O O . TRP A 1 296 ? 4.660 -0.662 -24.508 1.00 95.00 296 TRP A O 1
ATOM 2390 N N . ASP A 1 297 ? 3.811 0.813 -25.982 1.00 95.94 297 ASP A N 1
ATOM 2391 C CA . ASP A 1 297 ? 3.781 -0.075 -27.143 1.00 95.94 297 ASP A CA 1
ATOM 2392 C C . ASP A 1 297 ? 3.885 0.784 -28.409 1.00 95.94 297 ASP A C 1
ATOM 2394 O O . ASP A 1 297 ? 3.124 1.747 -28.571 1.00 95.94 297 ASP A O 1
ATOM 2398 N N . ALA A 1 298 ? 4.827 0.440 -29.288 1.00 97.25 298 ALA A N 1
ATOM 2399 C CA . ALA A 1 298 ? 5.089 1.142 -30.539 1.00 97.25 298 ALA A CA 1
ATOM 2400 C C . ALA A 1 298 ? 3.866 1.162 -31.463 1.00 97.25 298 ALA A C 1
ATOM 2402 O O . ALA A 1 298 ? 3.647 2.149 -32.163 1.00 97.25 298 ALA A O 1
ATOM 2403 N N . ALA A 1 299 ? 3.001 0.143 -31.398 1.00 96.56 299 ALA A N 1
ATOM 2404 C CA . ALA A 1 299 ? 1.771 0.093 -32.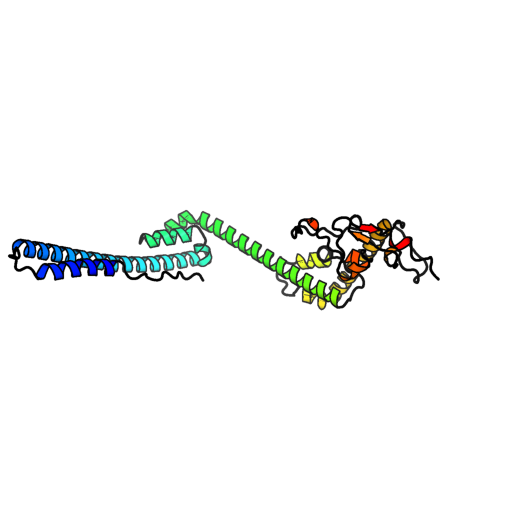185 1.00 96.56 299 ALA A CA 1
ATOM 2405 C C . ALA A 1 299 ? 0.807 1.249 -31.867 1.00 96.56 299 ALA A C 1
ATOM 2407 O O . ALA A 1 299 ? -0.105 1.527 -32.646 1.00 96.56 299 ALA A O 1
ATOM 2408 N N . ASN A 1 300 ? 0.979 1.935 -30.733 1.00 95.25 300 ASN A N 1
ATOM 2409 C CA . ASN A 1 300 ? 0.180 3.103 -30.363 1.00 95.25 300 ASN A CA 1
ATOM 2410 C C . ASN A 1 300 ? 0.651 4.396 -31.025 1.00 95.25 300 ASN A C 1
ATOM 2412 O O . ASN A 1 300 ? -0.005 5.424 -30.848 1.00 95.25 300 ASN A O 1
ATOM 2416 N N . PHE A 1 301 ? 1.747 4.350 -31.774 1.00 97.00 301 PHE A N 1
ATOM 2417 C CA . PHE A 1 301 ? 2.304 5.494 -32.466 1.00 97.00 301 PHE A CA 1
ATOM 2418 C C . PHE A 1 301 ? 2.077 5.389 -33.973 1.00 97.00 301 PHE A C 1
ATOM 2420 O O . PHE A 1 301 ? 1.951 4.299 -34.527 1.00 97.00 301 PHE A O 1
ATOM 2427 N N . VAL A 1 302 ? 1.988 6.546 -34.621 1.00 97.00 302 VAL A N 1
ATOM 2428 C CA . VAL A 1 302 ? 1.908 6.698 -36.078 1.00 97.00 302 VAL A CA 1
ATOM 2429 C C . VAL A 1 302 ? 2.912 7.770 -36.487 1.00 97.00 302 VAL A C 1
ATOM 2431 O O . VAL A 1 302 ? 3.153 8.707 -35.720 1.00 97.00 302 VAL A O 1
ATOM 2434 N N . LYS A 1 303 ? 3.515 7.611 -37.666 1.00 96.56 303 LYS A N 1
ATOM 2435 C CA . LYS A 1 303 ? 4.420 8.593 -38.267 1.00 96.56 303 LYS A CA 1
ATOM 2436 C C . LYS A 1 303 ? 3.683 9.907 -38.551 1.00 96.56 303 LYS A C 1
ATOM 2438 O O . LYS A 1 303 ? 2.546 9.882 -39.012 1.00 96.56 303 LYS A O 1
ATOM 2443 N N . ASP A 1 304 ? 4.338 11.037 -38.306 1.00 92.88 304 ASP A N 1
ATOM 2444 C CA . ASP A 1 304 ? 3.873 12.327 -38.821 1.00 92.88 304 ASP A CA 1
ATOM 2445 C C . ASP A 1 304 ? 4.242 12.474 -40.305 1.00 92.88 304 ASP A C 1
ATOM 2447 O O . ASP A 1 304 ? 5.422 12.475 -40.662 1.00 92.88 304 ASP A O 1
ATOM 2451 N N . GLU A 1 305 ? 3.239 12.573 -41.175 1.00 87.69 305 GLU A N 1
ATOM 2452 C CA . GLU A 1 305 ? 3.437 12.777 -42.615 1.00 87.69 305 GLU A CA 1
ATOM 2453 C C . GLU A 1 305 ? 3.645 14.255 -42.982 1.00 87.69 305 GLU A C 1
ATOM 2455 O O . GLU A 1 305 ? 4.220 14.542 -44.030 1.00 87.69 305 GLU A O 1
ATOM 2460 N N . LYS A 1 306 ? 3.253 15.204 -42.117 1.00 79.19 306 LYS A N 1
ATOM 2461 C CA . LYS A 1 306 ? 3.278 16.644 -42.435 1.00 79.19 306 LYS A CA 1
ATOM 2462 C C . LYS A 1 306 ? 4.683 17.235 -42.472 1.00 79.19 306 LYS A C 1
ATOM 2464 O O . LYS A 1 306 ? 4.931 18.191 -43.191 1.00 79.19 306 LYS A O 1
ATOM 2469 N N . VAL A 1 307 ? 5.620 16.634 -41.745 1.00 64.69 307 VAL A N 1
ATOM 2470 C CA . VAL A 1 307 ? 7.011 17.111 -41.632 1.00 64.69 307 VAL A CA 1
ATOM 2471 C C . VAL A 1 307 ? 7.825 16.853 -42.918 1.00 64.69 307 VAL A C 1
ATOM 2473 O O . VAL A 1 307 ? 8.977 17.259 -43.012 1.00 64.69 307 VAL A O 1
ATOM 2476 N N . GLY A 1 308 ? 7.253 16.176 -43.923 1.00 54.88 308 GLY A N 1
ATOM 2477 C CA . GLY A 1 308 ? 7.969 15.759 -45.132 1.00 54.88 308 GLY A CA 1
ATOM 2478 C C . GLY A 1 308 ? 7.636 16.488 -46.436 1.00 54.88 308 GLY A C 1
ATOM 2479 O O . GLY A 1 308 ? 8.280 16.159 -47.429 1.00 54.88 308 GLY A O 1
ATOM 2480 N N . VAL A 1 309 ? 6.653 17.399 -46.482 1.00 53.88 309 VAL A N 1
ATOM 2481 C CA . VAL A 1 309 ? 6.099 17.864 -47.775 1.00 53.88 309 VAL A CA 1
ATOM 2482 C C . VAL A 1 309 ? 6.426 19.324 -48.133 1.00 53.88 309 VAL A C 1
ATOM 2484 O O . VAL A 1 309 ? 6.626 19.581 -49.315 1.00 53.88 309 VAL A O 1
ATOM 2487 N N . ASP A 1 310 ? 6.607 20.251 -47.180 1.00 46.06 310 ASP A N 1
ATOM 2488 C CA . ASP A 1 310 ? 6.530 21.690 -47.528 1.00 46.06 310 ASP A CA 1
ATOM 2489 C C . ASP A 1 310 ? 7.796 22.561 -47.329 1.00 46.06 310 ASP A C 1
ATOM 2491 O O . ASP A 1 310 ? 7.823 23.677 -47.837 1.00 46.06 310 ASP A O 1
ATOM 2495 N N . ASP A 1 311 ? 8.887 22.086 -46.709 1.00 45.75 311 ASP A N 1
ATOM 2496 C CA . ASP A 1 311 ? 10.025 22.970 -46.339 1.00 45.75 311 ASP A CA 1
ATOM 2497 C C . ASP A 1 311 ? 11.326 22.793 -47.155 1.00 45.75 311 ASP A C 1
ATOM 2499 O O . ASP A 1 311 ? 12.373 23.334 -46.800 1.00 45.75 311 ASP A O 1
ATOM 2503 N N . CYS A 1 312 ? 11.304 22.076 -48.284 1.00 45.41 312 CYS A N 1
ATOM 2504 C CA . CYS A 1 312 ? 12.476 21.975 -49.177 1.00 45.41 312 CYS A CA 1
ATOM 2505 C C . CYS A 1 312 ? 12.455 22.940 -50.379 1.00 45.41 312 CYS A C 1
ATOM 2507 O O . CYS A 1 312 ? 13.282 22.792 -51.274 1.00 45.41 312 CYS A O 1
ATOM 2509 N N . PHE A 1 313 ? 11.553 23.927 -50.408 1.00 43.25 313 PHE A N 1
ATOM 2510 C CA . PHE A 1 313 ? 11.379 24.836 -51.550 1.00 43.25 313 PHE A CA 1
ATOM 2511 C C . PHE A 1 313 ? 11.609 26.323 -51.233 1.00 43.25 313 PHE A C 1
ATOM 2513 O O . PHE A 1 313 ? 10.962 27.164 -51.833 1.00 43.25 313 PHE A O 1
ATOM 2520 N N . PHE A 1 314 ? 12.538 26.684 -50.343 1.00 44.22 314 PHE A N 1
ATOM 2521 C CA . PHE A 1 314 ? 13.083 28.053 -50.308 1.00 44.22 314 PHE A CA 1
ATOM 2522 C C . PHE A 1 314 ? 14.541 28.060 -49.820 1.00 44.22 314 PHE A C 1
ATOM 2524 O O . PHE A 1 314 ? 14.810 28.238 -48.633 1.00 44.22 314 PHE A O 1
ATOM 2531 N N . ILE A 1 315 ? 15.477 27.875 -50.758 1.00 41.06 315 ILE A N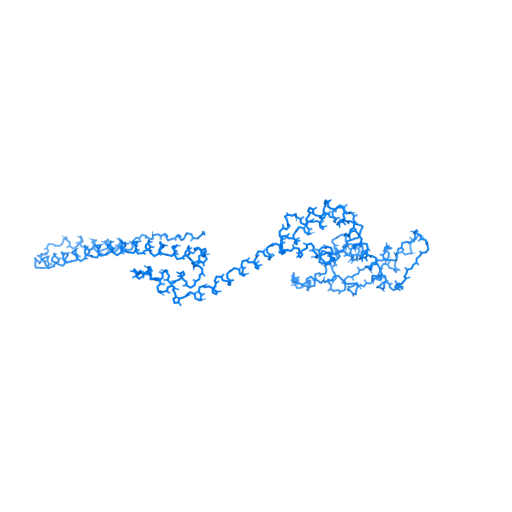 1
ATOM 2532 C CA . ILE A 1 315 ? 16.808 28.508 -50.768 1.00 41.06 315 ILE A CA 1
ATOM 2533 C C . ILE A 1 315 ? 17.029 29.027 -52.186 1.00 41.06 315 ILE A C 1
ATOM 2535 O O . ILE A 1 315 ? 16.785 28.234 -53.124 1.00 41.06 315 ILE A O 1
#

Organism: Gymnopilus junonius (NCBI:txid109634)

Sequence (315 aa):
MLASLVKSGPDLAMYFARAEQVIAVQAMCLPGIVDQEKFGQTKKRNEQWMKFCVEIHKWNKHRVQELNRTKENNLTLSKKIASSYGWEYDDLNNTVYGPYQLRKTKLIEKISEVDVQVMQEQIEAQLLALADKRERRSAEISLMKNRGEVETVYNRLRSTKAYPYMPSLPTFRKLPVIEMLQSAERGKTVVSVSETLQNDKVMKELLASQLKKWVDKAKVDLGLVLGFPQNWKNASKNILHPVERVTGRFFCKRCGCVEQKYRMDGCMDFAGACLHECVVGNKEKGRLRTGKKVIWDAANFVKDEKVGVDDCFFI

Radius of gyration: 39.49 Å; chains: 1; bounding box: 87×59×108 Å